Protein AF-A0A433P8K7-F1 (afdb_monomer_lite)

Organism: NCBI:txid994334

Radius of gyration: 34.76 Å; chains: 1; bounding box: 85×73×116 Å

pLDDT: mean 73.24, std 24.53, range [30.36, 98.81]

Secondary structure (DSSP, 8-state):
---------------PPP-TTSSSTT--BTTBBSS---SSTT----S-HHHHHHHHHTTSS--BPPPBSSPPP----TTS-----------------------------------------------TTHHHHHHHHHHHHHHHHHHHHHHTTT-EE-TTT--EE-SSSEEETTT--EE-HHHHHHPPPPTT-TTSPPPPTTT--SS--EE----HHHHTTTTTTTT--

InterPro domains:
  IPR001841 Zinc finger, RING-type [PS50089] (158-203)
  IPR039301 Protein Sip5/DA2 [PTHR31315] (21-218)
  IPR060384 Sip5/DA2, N-terminal domain [PF27641] (25-71)
  IPR060384 Sip5/DA2, N-terminal domain [PF27641] (86-217)

Foldseek 3Di:
DDDDDDDDDDDDDDDDDPPPPPPQAPDDALNAHLDAPCLPPPQDLPDDSVVSSVCCVVQQAPHQFDFALDQQDPPDDPPDPDDDDDDDDDDDDDDDDDDDDDDDDDDDDDDDYDDDDDDDPDDDDPDPPVVVVVVVVVVVVVVVVVVVSVQSVVWDAAPVSRTTGGPQHKAKPPPRHGHHPVRVSSDADDPVCNPFAAADPPPRHGPIDIGGDRDPVNVVVVVVVVPDD

Structure (mmCIF, N/CA/C/O backbone):
data_AF-A0A433P8K7-F1
#
_entry.id   AF-A0A433P8K7-F1
#
loop_
_atom_site.group_PDB
_atom_site.id
_atom_site.type_symbol
_atom_site.label_atom_id
_atom_site.label_alt_id
_atom_site.label_comp_id
_atom_site.label_asym_id
_atom_site.label_entity_id
_atom_site.label_seq_id
_atom_site.pdbx_PDB_ins_code
_atom_site.Cartn_x
_atom_site.Cartn_y
_atom_site.Cartn_z
_atom_site.occupancy
_atom_site.B_iso_or_equiv
_atom_site.auth_seq_id
_atom_site.auth_comp_id
_atom_site.auth_asym_id
_atom_site.auth_atom_id
_atom_site.pdbx_PDB_model_num
ATOM 1 N N . MET A 1 1 ? -53.184 45.285 -38.153 1.00 37.50 1 MET A N 1
ATOM 2 C CA . MET A 1 1 ? -53.866 45.044 -36.865 1.00 37.50 1 MET A CA 1
ATOM 3 C C . MET A 1 1 ? -53.772 43.557 -36.566 1.00 37.50 1 MET A C 1
ATOM 5 O O . MET A 1 1 ? -54.359 42.809 -37.328 1.00 37.50 1 MET A O 1
ATOM 9 N N . GLY A 1 2 ? -53.018 43.180 -35.521 1.00 36.72 2 GLY A N 1
ATOM 10 C CA . GLY A 1 2 ? -53.006 41.854 -34.868 1.00 36.72 2 GLY A CA 1
ATOM 11 C C . GLY A 1 2 ? -52.506 40.652 -35.691 1.00 36.72 2 GLY A C 1
ATOM 12 O O . GLY A 1 2 ? -52.626 40.645 -36.904 1.00 36.72 2 GLY A O 1
ATOM 13 N N . SER A 1 3 ? -51.938 39.577 -35.149 1.00 38.78 3 SER A N 1
ATOM 14 C CA . SER A 1 3 ? -51.492 39.225 -33.797 1.00 38.78 3 SER A CA 1
ATOM 15 C C . SER A 1 3 ? -50.617 37.966 -33.926 1.00 38.78 3 SER A C 1
ATOM 17 O O . SER A 1 3 ? -50.816 37.144 -34.815 1.00 38.78 3 SER A O 1
ATOM 19 N N . THR A 1 4 ? -49.657 37.837 -33.022 1.00 42.41 4 THR A N 1
ATOM 20 C CA . THR A 1 4 ? -48.676 36.760 -32.828 1.00 42.41 4 THR A CA 1
ATOM 21 C C . THR A 1 4 ? -49.281 35.410 -32.417 1.00 42.41 4 THR A C 1
ATOM 23 O O . THR A 1 4 ? -50.216 35.386 -31.621 1.00 42.41 4 THR A O 1
ATOM 26 N N . LEU A 1 5 ? -48.659 34.296 -32.825 1.00 42.34 5 LEU A N 1
ATOM 27 C CA . LEU A 1 5 ? -48.730 33.004 -32.124 1.00 42.34 5 LEU A CA 1
ATOM 28 C C . LEU A 1 5 ? -47.314 32.434 -31.949 1.00 42.34 5 LEU A C 1
ATOM 30 O O . LEU A 1 5 ? -46.750 31.815 -32.850 1.00 42.34 5 LEU A O 1
ATOM 34 N N . SER A 1 6 ? -46.755 32.685 -30.767 1.00 43.00 6 SER A N 1
ATOM 35 C CA . SER A 1 6 ? -45.576 32.020 -30.213 1.00 43.00 6 SER A CA 1
ATOM 36 C C . SER A 1 6 ? -46.004 30.676 -29.621 1.00 43.00 6 SER A C 1
ATOM 38 O O . SER A 1 6 ? -47.034 30.594 -28.954 1.00 43.00 6 SER A O 1
ATOM 40 N N . LYS A 1 7 ? -45.235 29.616 -29.878 1.00 44.72 7 LYS A N 1
ATOM 41 C CA . LYS A 1 7 ? -45.462 28.280 -29.319 1.00 44.72 7 LYS A CA 1
ATOM 42 C C . LYS A 1 7 ? -44.484 28.081 -28.162 1.00 44.72 7 LYS A C 1
ATOM 44 O O . LYS A 1 7 ? -43.305 27.830 -28.393 1.00 44.72 7 LYS A O 1
ATOM 49 N N . ASP A 1 8 ? -44.982 28.239 -26.941 1.00 37.50 8 ASP A N 1
ATOM 50 C CA . ASP A 1 8 ? -44.252 27.965 -25.705 1.00 37.50 8 ASP A CA 1
ATOM 51 C C . ASP A 1 8 ? -44.077 26.451 -25.510 1.00 37.50 8 ASP A C 1
ATOM 53 O O . ASP A 1 8 ? -45.048 25.707 -25.365 1.00 37.50 8 ASP A O 1
ATOM 57 N N . THR A 1 9 ? -42.829 25.987 -25.478 1.00 44.25 9 THR A N 1
ATOM 58 C CA . THR A 1 9 ? -42.451 24.696 -24.885 1.00 44.25 9 THR A CA 1
ATOM 59 C C . THR A 1 9 ? -41.696 24.957 -23.583 1.00 44.25 9 THR A C 1
ATOM 61 O O . THR A 1 9 ? -40.729 25.723 -23.607 1.00 44.25 9 THR A O 1
ATOM 64 N N . PRO A 1 10 ? -42.085 24.337 -22.452 1.00 41.88 10 PRO A N 1
ATOM 65 C CA . PRO A 1 10 ? -41.398 24.533 -21.185 1.00 41.88 10 PRO A CA 1
ATOM 66 C C . PRO A 1 10 ? -40.026 23.845 -21.181 1.00 41.88 10 PRO A C 1
ATOM 68 O O . PRO A 1 10 ? -39.884 22.665 -21.501 1.00 41.88 10 PRO A O 1
ATOM 71 N N . ASN A 1 11 ? -39.025 24.632 -20.798 1.00 40.31 11 ASN A N 1
ATOM 72 C CA . ASN A 1 11 ? -37.636 24.261 -20.564 1.00 40.31 11 ASN A CA 1
ATOM 73 C C . ASN A 1 11 ? -37.526 23.316 -19.345 1.00 40.31 11 ASN A C 1
ATOM 75 O O . ASN A 1 11 ? -37.950 23.719 -18.257 1.00 40.31 11 ASN A O 1
ATOM 79 N N . PRO A 1 12 ? -36.978 22.090 -19.466 1.00 43.31 12 PRO A N 1
ATOM 80 C CA . PRO A 1 12 ? -36.669 21.274 -18.303 1.00 43.31 12 PRO A CA 1
ATOM 81 C C . PRO A 1 12 ? -35.462 21.872 -17.575 1.00 43.31 12 PRO A C 1
ATOM 83 O O . PRO A 1 12 ? -34.333 21.898 -18.061 1.00 43.31 12 PRO A O 1
ATOM 86 N N . SER A 1 13 ? -35.764 22.380 -16.390 1.00 43.88 13 SER A N 1
ATOM 87 C CA . SER A 1 13 ? -34.874 22.984 -15.417 1.00 43.88 13 SER A CA 1
ATOM 88 C C . SER A 1 13 ? -33.615 22.158 -15.142 1.00 43.88 13 SER A C 1
ATOM 90 O O . SER A 1 13 ? -33.641 20.962 -14.860 1.00 43.88 13 SER A O 1
ATOM 92 N N . SER A 1 14 ? -32.502 22.884 -15.156 1.00 46.47 14 SER A N 1
ATOM 93 C CA . SER A 1 14 ? -31.185 22.534 -14.645 1.00 46.47 14 SER A CA 1
ATOM 94 C C . SER A 1 14 ? -31.243 22.097 -13.176 1.00 46.47 14 SER A C 1
ATOM 96 O O . SER A 1 14 ? -31.224 22.927 -12.266 1.00 46.47 14 SER A O 1
ATOM 98 N N . GLY A 1 15 ? -31.292 20.789 -12.941 1.00 39.56 15 GLY A N 1
ATOM 99 C CA . GLY A 1 15 ? -30.922 20.196 -11.662 1.00 39.56 15 GLY A CA 1
ATOM 100 C C . GLY A 1 15 ? -29.410 20.012 -11.622 1.00 39.56 15 GLY A C 1
ATOM 101 O O . GLY A 1 15 ? -28.877 19.117 -12.273 1.00 39.56 15 GLY A O 1
ATOM 102 N N . THR A 1 16 ? -28.703 20.870 -10.891 1.00 50.34 16 THR A N 1
ATOM 103 C CA . THR A 1 16 ? -27.282 20.673 -10.585 1.00 50.34 16 THR A CA 1
ATOM 104 C C . THR A 1 16 ? -27.121 19.315 -9.886 1.00 50.34 16 THR A C 1
ATOM 106 O O . THR A 1 16 ? -27.806 19.090 -8.884 1.00 50.34 16 THR A O 1
ATOM 109 N N . PRO A 1 17 ? -26.264 18.391 -10.365 1.00 51.09 17 PRO A N 1
ATOM 110 C CA . PRO A 1 17 ? -26.001 17.166 -9.622 1.00 51.09 17 PRO A CA 1
ATOM 111 C C . PRO A 1 17 ? -25.396 17.530 -8.255 1.00 51.09 17 PRO A C 1
ATOM 113 O O . PRO A 1 17 ? -24.622 18.490 -8.167 1.00 51.09 17 PRO A O 1
ATOM 116 N N . PRO A 1 18 ? -25.738 16.804 -7.175 1.00 44.19 18 PRO A N 1
ATOM 117 C CA . PRO A 1 18 ? -25.168 17.072 -5.862 1.00 44.19 18 PRO A CA 1
ATOM 118 C C . PRO A 1 18 ? -23.637 16.921 -5.915 1.00 44.19 18 PRO A C 1
ATOM 120 O O . PRO A 1 18 ? -23.131 16.102 -6.689 1.00 44.19 18 PRO A O 1
ATOM 123 N N . PRO A 1 19 ? -22.879 17.685 -5.105 1.00 41.19 19 PRO A N 1
ATOM 124 C CA . PRO A 1 19 ? -21.426 17.609 -5.102 1.00 41.19 19 PRO A CA 1
ATOM 125 C C . PRO A 1 19 ? -20.992 16.187 -4.733 1.00 41.19 19 PRO A C 1
ATOM 127 O O . PRO A 1 19 ? -21.204 15.706 -3.620 1.00 41.19 19 PRO A O 1
ATOM 130 N N . THR A 1 20 ? -20.358 15.507 -5.684 1.00 51.94 20 THR A N 1
ATOM 131 C CA . THR A 1 20 ? -19.865 14.127 -5.573 1.00 51.94 20 THR A CA 1
ATOM 132 C C . THR A 1 20 ? -18.748 13.948 -4.536 1.00 51.94 20 THR A C 1
ATOM 134 O O . THR A 1 20 ? -18.266 12.833 -4.346 1.00 51.94 20 THR A O 1
ATOM 137 N N . SER A 1 21 ? -18.317 15.014 -3.857 1.00 48.06 21 SER A N 1
ATOM 138 C CA . SER A 1 21 ? -17.118 15.047 -3.015 1.00 48.06 21 SER A CA 1
ATOM 139 C C . SER A 1 21 ? -17.337 14.710 -1.536 1.00 48.06 21 SER A C 1
ATOM 141 O O . SER A 1 21 ? -16.365 14.384 -0.866 1.00 48.06 21 SER A O 1
ATOM 143 N N . ALA A 1 22 ? -18.567 14.737 -1.011 1.00 36.94 22 ALA A N 1
ATOM 144 C CA . ALA A 1 22 ? -18.796 14.564 0.433 1.00 36.94 22 ALA A CA 1
ATOM 145 C C . ALA A 1 22 ? -18.892 13.095 0.903 1.00 36.94 22 ALA A C 1
ATOM 147 O O . ALA A 1 22 ? -18.727 12.820 2.086 1.00 36.94 22 ALA A O 1
ATOM 148 N N . TRP A 1 23 ? -19.137 12.143 -0.005 1.00 35.25 23 TRP A N 1
ATOM 149 C CA . TRP A 1 23 ? -19.403 10.732 0.341 1.00 35.25 23 TRP A CA 1
ATOM 150 C C . TRP A 1 23 ? -18.215 9.789 0.122 1.00 35.25 23 TRP A C 1
ATOM 152 O O . TRP A 1 23 ? -18.328 8.586 0.346 1.00 35.25 23 TRP A O 1
ATOM 162 N N . GLN A 1 24 ? -17.088 10.298 -0.378 1.00 44.72 24 GLN A N 1
ATOM 163 C CA . GLN A 1 24 ? -15.991 9.455 -0.866 1.00 44.72 24 GLN A CA 1
ATOM 164 C C . GLN A 1 24 ? -14.763 9.441 0.050 1.00 44.72 24 GLN A C 1
ATOM 166 O O . GLN A 1 24 ? -13.901 8.584 -0.131 1.00 44.72 24 GLN A O 1
ATOM 171 N N . SER A 1 25 ? -14.693 10.355 1.015 1.00 48.75 25 SER A N 1
ATOM 172 C CA . SER A 1 25 ? -13.540 10.586 1.894 1.00 48.75 25 SER A CA 1
ATOM 173 C C . SER A 1 25 ? -13.423 9.592 3.056 1.00 48.75 25 SER A C 1
ATOM 175 O O . SER A 1 25 ? -12.314 9.363 3.523 1.00 48.75 25 SER A O 1
ATOM 177 N N . ASP A 1 26 ? -14.524 8.957 3.472 1.00 53.81 26 ASP A N 1
ATOM 178 C CA . ASP A 1 26 ? -14.566 8.046 4.635 1.00 53.81 26 ASP A CA 1
ATOM 179 C C . ASP A 1 26 ? -14.657 6.558 4.261 1.00 53.81 26 ASP A C 1
ATOM 181 O O . ASP A 1 26 ? -14.855 5.686 5.111 1.00 53.81 26 ASP A O 1
ATOM 185 N N . GLN A 1 27 ? -14.527 6.225 2.976 1.00 75.69 27 GLN A N 1
ATOM 186 C CA . GLN A 1 27 ? -14.617 4.835 2.554 1.00 75.69 27 GLN A CA 1
ATOM 187 C C . GLN A 1 27 ? -13.314 4.100 2.882 1.00 75.69 27 GLN A C 1
ATOM 189 O O . GLN A 1 27 ? -12.330 4.199 2.153 1.00 75.69 27 GLN A O 1
ATOM 194 N N . GLN A 1 28 ? -13.329 3.330 3.968 1.00 86.38 28 GLN A N 1
ATOM 195 C CA . GLN A 1 28 ? -12.259 2.394 4.295 1.00 86.38 28 GLN A CA 1
ATOM 196 C C . GLN A 1 28 ? -12.549 1.013 3.702 1.00 86.38 28 GLN A C 1
ATOM 198 O O . GLN A 1 28 ? -13.665 0.492 3.798 1.00 86.38 28 GLN A O 1
ATOM 203 N N . ILE A 1 29 ? -11.521 0.406 3.116 1.00 90.50 29 ILE A N 1
ATOM 204 C CA . ILE A 1 29 ? -11.511 -1.008 2.740 1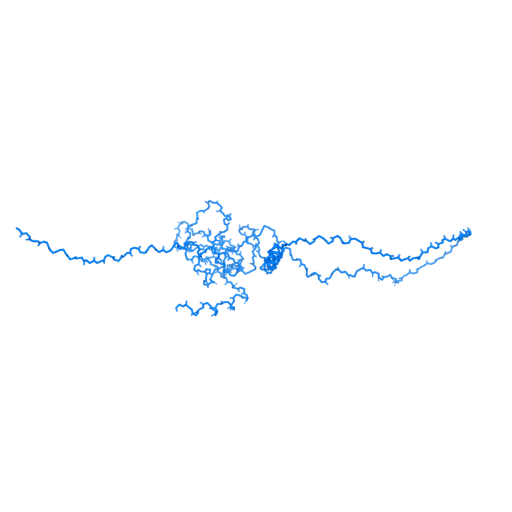.00 90.50 29 ILE A CA 1
ATOM 205 C C . ILE A 1 29 ? -10.484 -1.674 3.624 1.00 90.50 29 ILE A C 1
ATOM 207 O O . ILE A 1 29 ? -9.359 -1.203 3.731 1.00 90.50 29 ILE A O 1
ATOM 211 N N . ASP A 1 30 ? -10.901 -2.734 4.300 1.00 90.56 30 ASP A N 1
ATOM 212 C CA . ASP A 1 30 ? -10.033 -3.548 5.135 1.00 90.56 30 ASP A CA 1
ATOM 213 C C . ASP A 1 30 ? -9.202 -2.715 6.147 1.00 90.56 30 ASP A C 1
ATOM 215 O O . ASP A 1 30 ? -8.039 -3.014 6.395 1.00 90.56 30 ASP A O 1
ATOM 219 N N . TYR A 1 31 ? -9.830 -1.670 6.720 1.00 91.50 31 TYR A N 1
ATOM 220 C CA . TYR A 1 31 ? -9.279 -0.625 7.614 1.00 91.50 31 TYR A CA 1
ATOM 221 C C . TYR A 1 31 ? -8.215 0.315 7.015 1.00 91.50 31 TYR A C 1
ATOM 223 O O . TYR A 1 31 ? -7.723 1.201 7.714 1.00 91.50 31 TYR A O 1
ATOM 231 N N . GLY A 1 32 ? -7.890 0.191 5.730 1.00 93.25 32 GLY A N 1
ATOM 232 C CA . GLY A 1 32 ? -7.045 1.144 5.011 1.00 93.25 32 GLY A CA 1
ATOM 233 C C . GLY A 1 32 ? -7.846 2.178 4.210 1.00 93.25 32 GLY A C 1
ATOM 234 O O . GLY A 1 32 ? -9.053 2.038 3.999 1.00 93.25 32 GLY A O 1
ATOM 235 N N . SER A 1 33 ? -7.155 3.227 3.762 1.00 94.19 33 SER A N 1
ATOM 236 C CA . SER A 1 33 ? -7.708 4.323 2.957 1.00 94.19 33 SER A CA 1
ATOM 237 C C . SER A 1 33 ? -7.728 3.986 1.458 1.00 94.19 33 SER A C 1
ATOM 239 O O . SER A 1 33 ? -6.938 3.174 0.975 1.00 94.19 33 SER A O 1
ATOM 241 N N . LEU A 1 34 ? -8.604 4.645 0.695 1.00 93.81 34 LEU A N 1
ATOM 242 C CA . LEU A 1 34 ? -8.563 4.652 -0.777 1.00 93.81 34 LEU A CA 1
ATOM 243 C C . LEU A 1 34 ? -7.643 5.747 -1.344 1.00 93.81 34 LEU A C 1
ATO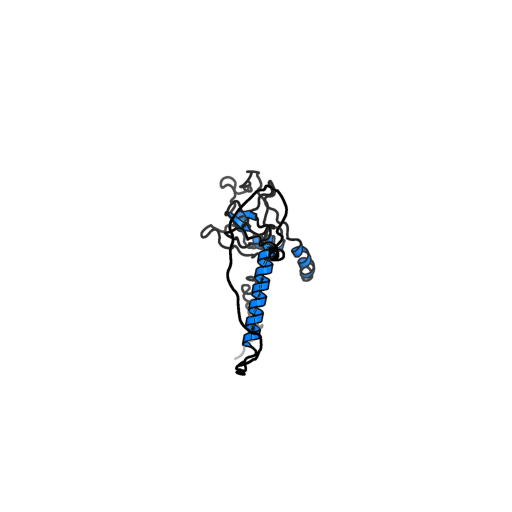M 245 O O . LEU A 1 34 ? -7.441 5.808 -2.557 1.00 93.81 34 LEU A O 1
ATOM 249 N N . LEU A 1 35 ? -7.108 6.608 -0.478 1.00 92.75 35 LEU A N 1
ATOM 250 C CA . LEU A 1 35 ? -6.252 7.742 -0.813 1.00 92.75 35 LEU A CA 1
ATOM 251 C C . LEU A 1 35 ? -4.840 7.555 -0.233 1.00 92.75 35 LEU A C 1
ATOM 253 O O . LEU A 1 35 ? -4.719 7.006 0.866 1.00 92.75 35 LEU A O 1
ATOM 257 N N . PRO A 1 36 ? -3.793 8.030 -0.932 1.00 93.12 36 PRO A N 1
ATOM 258 C CA . PRO A 1 36 ? -2.407 7.947 -0.470 1.00 93.12 36 PRO A CA 1
ATOM 259 C C . PRO A 1 36 ? -2.164 8.748 0.816 1.00 93.12 36 PRO A C 1
ATOM 261 O O . PRO A 1 36 ? -2.864 9.724 1.087 1.00 93.12 36 PRO A O 1
ATOM 264 N N . ASN A 1 37 ? -1.141 8.357 1.586 1.00 92.62 37 ASN A N 1
ATOM 265 C CA . ASN A 1 37 ? -0.793 9.005 2.855 1.00 92.62 37 ASN A CA 1
ATOM 266 C C . ASN A 1 37 ? 0.237 10.134 2.699 1.00 92.62 37 ASN A C 1
ATOM 268 O O . ASN A 1 37 ? 0.440 10.890 3.648 1.00 92.62 37 ASN A O 1
ATOM 272 N N . GLY A 1 38 ? 0.877 10.258 1.532 1.00 92.88 38 GLY A N 1
ATOM 273 C CA . GLY A 1 38 ? 1.804 11.350 1.231 1.00 92.88 38 GLY A CA 1
ATOM 274 C C . GLY A 1 38 ? 3.221 11.121 1.760 1.00 92.88 38 GLY A C 1
ATOM 275 O O . GLY A 1 38 ? 3.880 12.072 2.164 1.00 92.88 38 GLY A O 1
ATOM 276 N N . ILE A 1 39 ? 3.691 9.873 1.748 1.00 93.75 39 ILE A N 1
ATOM 277 C CA . ILE A 1 39 ? 5.057 9.462 2.112 1.00 93.75 39 ILE A CA 1
ATOM 278 C C . ILE A 1 39 ? 6.095 10.097 1.175 1.00 93.75 39 ILE A C 1
ATOM 280 O O . ILE A 1 39 ? 7.211 10.385 1.598 1.00 93.75 39 ILE A O 1
ATOM 284 N N . TYR A 1 40 ? 5.724 10.363 -0.080 1.00 92.75 40 TYR A N 1
ATOM 285 C CA . TYR A 1 40 ? 6.597 10.992 -1.074 1.00 92.75 40 TYR A CA 1
ATOM 286 C C . TYR A 1 40 ? 6.094 12.391 -1.467 1.00 92.75 40 TYR A C 1
ATOM 288 O O . TYR A 1 40 ? 5.504 12.556 -2.543 1.00 92.75 40 TYR A O 1
ATOM 296 N N . PRO A 1 41 ? 6.301 13.420 -0.619 1.00 89.50 41 PRO A N 1
ATOM 297 C CA . PRO A 1 41 ? 5.904 14.782 -0.951 1.00 89.50 41 PRO A CA 1
ATOM 298 C C . PRO A 1 41 ? 6.672 15.260 -2.190 1.00 89.50 41 PRO A C 1
ATOM 300 O O . PRO A 1 41 ? 7.891 15.143 -2.271 1.00 89.50 41 PRO A O 1
ATOM 303 N N . GLY A 1 42 ? 5.949 15.777 -3.184 1.00 85.50 42 GLY A N 1
ATOM 304 C CA . GLY A 1 42 ? 6.538 16.305 -4.420 1.00 85.50 42 GLY A CA 1
ATOM 305 C C . GLY A 1 42 ? 6.853 15.269 -5.503 1.00 85.50 42 GLY A C 1
ATOM 306 O O . GLY A 1 42 ? 7.222 15.662 -6.607 1.00 85.50 42 GLY A O 1
ATOM 307 N N . SER A 1 43 ? 6.665 13.969 -5.250 1.00 86.56 43 SER A N 1
ATOM 308 C CA . SER A 1 43 ? 6.752 12.965 -6.319 1.00 86.56 43 SER A CA 1
ATOM 309 C C . SER A 1 43 ? 5.503 13.013 -7.208 1.00 86.56 43 SER A C 1
ATOM 311 O O . SER A 1 43 ? 4.389 12.946 -6.678 1.00 86.56 43 SER A O 1
ATOM 313 N N . PRO A 1 44 ? 5.643 13.101 -8.546 1.00 86.44 44 PRO A N 1
ATOM 314 C CA . PRO A 1 44 ? 4.501 13.067 -9.449 1.00 86.44 44 PRO A CA 1
ATOM 315 C C . PRO A 1 44 ? 3.699 11.771 -9.291 1.00 86.44 44 PRO A C 1
ATOM 317 O O . PRO A 1 44 ? 4.237 10.669 -9.419 1.00 86.44 44 PRO A O 1
ATOM 320 N N . GLN A 1 45 ? 2.400 11.911 -9.032 1.00 84.94 45 GLN A N 1
ATOM 321 C CA . GLN A 1 45 ? 1.445 10.805 -9.046 1.00 84.94 45 GLN A CA 1
ATOM 322 C C . GLN A 1 45 ? 0.962 10.606 -10.486 1.00 84.94 45 GLN A C 1
ATOM 324 O O . GLN A 1 45 ? -0.041 11.167 -10.909 1.00 84.94 45 GLN A O 1
ATOM 329 N N . ASP A 1 46 ? 1.730 9.852 -11.265 1.00 86.38 46 ASP A N 1
ATOM 330 C CA . ASP A 1 46 ? 1.483 9.565 -12.686 1.00 86.38 46 ASP A CA 1
ATOM 331 C C . ASP A 1 46 ? 0.656 8.286 -12.922 1.00 86.38 46 ASP A C 1
ATOM 333 O O . ASP A 1 46 ? 0.538 7.808 -14.051 1.00 86.38 46 ASP A O 1
ATOM 337 N N . TYR A 1 47 ? 0.056 7.737 -11.866 1.00 92.38 47 TYR A N 1
ATOM 338 C CA . TYR A 1 47 ? -0.869 6.613 -11.941 1.00 92.38 47 TYR A CA 1
ATOM 339 C C . TYR A 1 47 ? -2.327 7.095 -12.021 1.00 92.38 47 TYR A C 1
ATOM 341 O O . TYR A 1 47 ? -2.693 8.129 -11.466 1.00 92.38 47 TYR A O 1
ATOM 349 N N . ASP A 1 48 ? -3.211 6.319 -12.660 1.00 93.38 48 ASP A N 1
ATOM 350 C CA . ASP A 1 48 ? -4.647 6.631 -12.648 1.00 93.38 48 ASP A CA 1
ATOM 351 C C . ASP A 1 48 ? -5.268 6.230 -11.297 1.00 93.38 48 ASP A C 1
ATOM 353 O O . ASP A 1 48 ? -5.502 5.049 -11.010 1.00 93.38 48 ASP A O 1
ATOM 357 N N . HIS A 1 49 ? -5.576 7.230 -10.467 1.00 92.38 49 HIS A N 1
ATOM 358 C CA . HIS A 1 49 ? -6.224 7.056 -9.164 1.00 92.38 49 HIS A CA 1
ATOM 359 C C . HIS A 1 49 ? -7.535 6.263 -9.226 1.00 92.38 49 HIS A C 1
ATOM 361 O O . HIS A 1 49 ? -7.858 5.542 -8.282 1.00 92.38 49 HIS A O 1
ATOM 367 N N . ARG A 1 50 ? -8.300 6.359 -10.323 1.00 93.31 50 ARG A N 1
ATOM 368 C CA . ARG A 1 50 ? -9.565 5.623 -10.485 1.00 93.31 50 ARG A CA 1
ATOM 369 C C . ARG A 1 50 ? -9.304 4.133 -10.644 1.00 93.31 50 ARG A C 1
ATOM 371 O O . ARG A 1 50 ? -10.037 3.324 -10.076 1.00 93.31 50 ARG A O 1
ATOM 378 N N . VAL A 1 51 ? -8.247 3.772 -11.372 1.00 95.75 51 VAL A N 1
ATOM 379 C CA . VAL A 1 51 ? -7.821 2.376 -11.535 1.00 95.75 51 VAL A CA 1
ATOM 380 C C . VAL A 1 51 ? -7.331 1.818 -10.204 1.00 95.75 51 VAL A C 1
ATOM 382 O O . VAL A 1 51 ? -7.802 0.762 -9.792 1.00 95.75 51 VAL A O 1
ATOM 385 N N . VAL A 1 52 ? -6.457 2.539 -9.495 1.00 96.19 52 VAL A N 1
ATOM 386 C CA . VAL A 1 52 ? -5.958 2.114 -8.174 1.00 96.19 52 VAL A CA 1
ATOM 387 C C . VAL A 1 52 ? -7.109 1.942 -7.184 1.00 96.19 52 VAL A C 1
ATOM 389 O O . VAL A 1 52 ? -7.229 0.887 -6.565 1.00 96.19 52 VAL A O 1
ATOM 392 N N . ARG A 1 53 ? -8.021 2.917 -7.101 1.00 94.75 53 ARG A N 1
ATOM 393 C CA . ARG A 1 53 ? -9.216 2.829 -6.253 1.00 94.75 53 ARG A CA 1
ATOM 394 C C . ARG A 1 53 ? -10.060 1.603 -6.585 1.00 94.75 53 ARG A C 1
ATOM 396 O O . ARG A 1 53 ? -10.468 0.888 -5.675 1.00 94.75 53 ARG A O 1
ATOM 403 N N . ARG A 1 54 ? -10.308 1.340 -7.873 1.00 94.75 54 ARG A N 1
ATOM 404 C CA . ARG A 1 54 ? -11.053 0.155 -8.313 1.00 94.75 54 ARG A CA 1
ATOM 405 C C . ARG A 1 54 ? -10.348 -1.135 -7.903 1.00 94.75 54 ARG A C 1
ATOM 407 O O . ARG A 1 54 ? -11.003 -2.017 -7.367 1.00 94.75 54 ARG A O 1
ATOM 414 N N . LEU A 1 55 ? -9.032 -1.235 -8.095 1.00 96.88 55 LEU A N 1
ATOM 415 C CA . LEU A 1 55 ? -8.258 -2.410 -7.684 1.00 96.88 55 LEU A CA 1
ATOM 416 C C . LEU A 1 55 ? -8.318 -2.646 -6.170 1.00 96.88 55 LEU A C 1
ATOM 418 O O . LEU A 1 55 ? -8.386 -3.800 -5.757 1.00 96.88 55 LEU A O 1
ATOM 422 N N . ILE A 1 56 ? -8.338 -1.583 -5.360 1.00 95.81 56 ILE A N 1
ATOM 423 C CA . ILE A 1 56 ? -8.519 -1.690 -3.906 1.00 95.81 56 ILE A CA 1
ATOM 424 C C . ILE A 1 56 ? -9.934 -2.171 -3.565 1.00 95.81 56 ILE A C 1
ATOM 426 O O . ILE A 1 56 ? -10.088 -3.115 -2.794 1.00 95.81 56 ILE A O 1
ATOM 430 N N . CYS A 1 57 ? -10.972 -1.580 -4.166 1.00 92.75 57 CYS A N 1
ATOM 431 C CA . CYS A 1 57 ? -12.359 -2.021 -3.975 1.00 92.75 57 CYS A CA 1
ATOM 432 C C . CYS A 1 57 ? -12.566 -3.490 -4.383 1.00 92.75 57 CYS A C 1
ATOM 434 O O . CYS A 1 57 ? -13.265 -4.229 -3.694 1.00 92.75 57 CYS A O 1
ATOM 436 N N . ASP A 1 58 ? -11.917 -3.913 -5.469 1.00 94.06 58 ASP A N 1
ATOM 437 C CA . ASP A 1 58 ? -11.937 -5.286 -5.980 1.00 94.06 58 ASP A CA 1
ATOM 438 C C . ASP A 1 58 ? -10.982 -6.217 -5.205 1.00 94.06 58 ASP A C 1
ATOM 440 O O . ASP A 1 58 ? -10.869 -7.395 -5.543 1.00 94.06 58 ASP A O 1
ATOM 444 N N . ARG A 1 59 ? -10.272 -5.703 -4.186 1.00 94.69 59 ARG A N 1
ATOM 445 C CA . ARG A 1 59 ? -9.275 -6.421 -3.373 1.00 94.69 59 ARG A CA 1
ATOM 446 C C . ARG A 1 59 ? -8.169 -7.106 -4.181 1.00 94.69 59 ARG A C 1
ATOM 448 O O . ARG A 1 59 ? -7.600 -8.116 -3.778 1.00 94.69 59 ARG A O 1
ATOM 455 N N . ARG A 1 60 ? -7.825 -6.517 -5.323 1.00 96.69 60 ARG A N 1
ATOM 456 C CA . ARG A 1 60 ? -6.676 -6.897 -6.159 1.00 96.69 60 ARG A CA 1
ATOM 457 C C . ARG A 1 60 ? -5.402 -6.138 -5.785 1.00 96.69 60 ARG A C 1
ATOM 459 O O . ARG A 1 60 ? -4.329 -6.492 -6.264 1.00 96.69 60 ARG A O 1
ATOM 466 N N . LEU A 1 61 ? -5.533 -5.106 -4.955 1.00 98.06 61 LEU A N 1
ATOM 467 C CA . LEU A 1 61 ? -4.459 -4.294 -4.396 1.00 98.06 61 LEU A CA 1
ATOM 468 C C . LEU A 1 61 ? -4.833 -3.943 -2.951 1.00 98.06 61 LEU A C 1
ATOM 470 O O . LEU A 1 61 ? -6.006 -3.686 -2.677 1.00 98.06 61 LEU A O 1
ATOM 474 N N . SER A 1 62 ? -3.872 -3.936 -2.032 1.00 97.75 62 SER A N 1
ATOM 475 C CA . SER A 1 62 ? -4.131 -3.547 -0.649 1.00 97.75 62 SER A CA 1
ATOM 476 C C . SER A 1 62 ? -4.526 -2.070 -0.595 1.00 97.75 62 SER A C 1
ATOM 478 O O . SER A 1 62 ? -4.037 -1.267 -1.403 1.00 97.75 62 SER A O 1
ATOM 480 N N . PRO A 1 63 ? -5.377 -1.664 0.356 1.00 97.12 63 PRO A N 1
ATOM 481 C CA . PRO A 1 63 ? -5.655 -0.253 0.571 1.00 97.12 63 PRO A CA 1
ATOM 482 C C . PRO A 1 63 ? -4.381 0.495 0.992 1.00 97.12 63 PRO A C 1
ATOM 484 O O . PRO A 1 63 ? -3.352 -0.102 1.326 1.00 97.12 63 PRO A O 1
ATOM 487 N N . PHE A 1 64 ? -4.451 1.822 1.007 1.00 97.19 64 PHE A N 1
ATOM 488 C CA . PHE A 1 64 ? -3.408 2.655 1.589 1.00 97.19 64 PHE A CA 1
ATOM 489 C C . PHE A 1 64 ? -3.477 2.552 3.117 1.00 97.19 64 PHE A C 1
ATOM 491 O O . PHE A 1 64 ? -4.169 3.320 3.790 1.00 97.19 64 PHE A O 1
ATOM 498 N N . TYR A 1 65 ? -2.785 1.556 3.668 1.00 96.75 65 TYR A N 1
ATOM 499 C CA . TYR A 1 65 ? -2.551 1.442 5.104 1.00 96.75 65 TYR A CA 1
ATOM 500 C C . TYR A 1 65 ? -1.650 2.568 5.596 1.00 96.75 65 TYR A C 1
ATOM 502 O O . TYR A 1 65 ? -0.750 3.008 4.882 1.00 96.75 65 TYR A O 1
ATOM 510 N N . LYS A 1 66 ? -1.893 3.038 6.820 1.00 95.62 66 LYS A N 1
ATOM 511 C CA . LYS A 1 66 ? -1.014 4.006 7.473 1.00 95.62 66 LYS A CA 1
ATOM 512 C C . LYS A 1 66 ? 0.304 3.302 7.822 1.00 95.62 66 LYS A C 1
ATOM 514 O O . LYS A 1 66 ? 0.286 2.240 8.422 1.00 95.62 66 LYS A O 1
ATOM 519 N N . GLY A 1 67 ? 1.439 3.871 7.431 1.00 96.38 67 GLY A N 1
ATOM 520 C CA . GLY A 1 67 ? 2.739 3.366 7.879 1.00 96.38 67 GLY A CA 1
ATOM 521 C C . GLY A 1 67 ? 3.044 3.839 9.300 1.00 96.38 67 GLY A C 1
ATOM 522 O O . GLY A 1 67 ? 2.801 5.012 9.609 1.00 96.38 67 GLY A O 1
ATOM 523 N N . LEU A 1 68 ? 3.567 2.945 10.138 1.00 95.94 68 LEU A N 1
ATOM 524 C CA . LEU A 1 68 ? 4.108 3.252 11.464 1.00 95.94 68 LEU A CA 1
ATOM 525 C C . LEU A 1 68 ? 5.637 3.349 11.379 1.00 95.94 68 LEU A C 1
ATOM 527 O O . LEU A 1 68 ? 6.259 2.572 10.659 1.00 95.94 68 LEU A O 1
ATOM 531 N N . ALA A 1 69 ? 6.232 4.321 12.072 1.00 95.38 69 ALA A N 1
ATOM 532 C CA . ALA A 1 69 ? 7.688 4.492 12.094 1.00 95.38 69 ALA A CA 1
ATOM 533 C C . ALA A 1 69 ? 8.377 3.447 12.983 1.00 95.38 69 ALA A C 1
ATOM 535 O O . ALA A 1 69 ? 9.456 2.971 12.648 1.00 95.38 69 ALA A O 1
ATOM 536 N N . ASP A 1 70 ? 7.717 3.072 14.077 1.00 92.38 70 ASP A N 1
ATOM 537 C CA . ASP A 1 70 ? 8.204 2.089 15.035 1.00 92.38 70 ASP A CA 1
ATOM 538 C C . ASP A 1 70 ? 7.428 0.776 14.892 1.00 92.38 70 ASP A C 1
ATOM 540 O O . ASP A 1 70 ? 6.245 0.772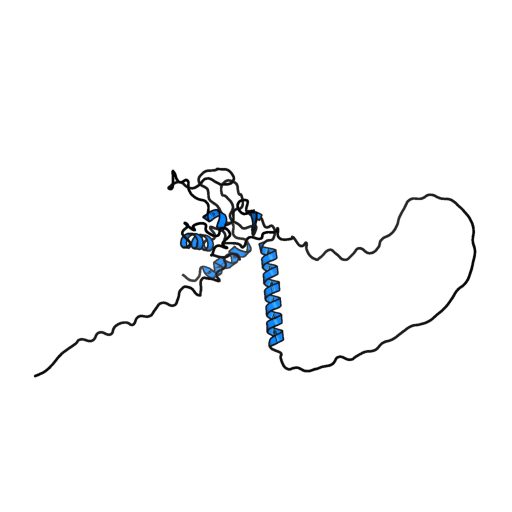 14.525 1.00 92.38 70 ASP A O 1
ATOM 544 N N . GLU A 1 71 ? 8.090 -0.336 15.212 1.00 89.50 71 GLU A N 1
ATOM 545 C CA . GLU A 1 71 ? 7.451 -1.648 15.248 1.00 89.50 71 GLU A CA 1
ATOM 546 C C . GLU A 1 71 ? 6.334 -1.642 16.309 1.00 89.50 71 GLU A C 1
ATOM 548 O O . GLU A 1 71 ? 6.551 -1.206 17.447 1.00 89.50 71 GLU A O 1
ATOM 553 N N . PRO A 1 72 ? 5.113 -2.089 15.972 1.00 84.62 72 PRO A N 1
ATOM 554 C CA . PRO A 1 72 ? 4.018 -2.118 16.927 1.00 84.62 72 PRO A CA 1
ATOM 555 C C . PRO A 1 72 ? 4.358 -3.085 18.060 1.00 84.62 72 PRO A C 1
ATOM 557 O O . PRO A 1 72 ? 4.500 -4.287 17.852 1.00 84.62 72 PRO A O 1
ATOM 560 N N . VAL A 1 73 ? 4.451 -2.558 19.281 1.00 79.31 73 VAL A N 1
ATOM 561 C CA . VAL A 1 73 ? 4.768 -3.358 20.465 1.00 79.31 73 VAL A CA 1
ATOM 562 C C . VAL A 1 73 ? 3.756 -4.495 20.591 1.00 79.31 73 VAL A C 1
ATOM 564 O O . VAL A 1 73 ? 2.559 -4.265 20.811 1.00 79.31 73 VAL A O 1
ATOM 567 N N . SER A 1 74 ? 4.236 -5.737 20.504 1.00 65.00 74 SER A N 1
ATOM 568 C CA . SER A 1 74 ? 3.475 -6.915 20.899 1.00 65.00 74 SER A CA 1
ATOM 569 C C . SER A 1 74 ? 3.345 -6.889 22.419 1.00 65.00 74 SER A C 1
ATOM 571 O O . SER A 1 74 ? 4.076 -7.563 23.137 1.00 65.00 74 SER A O 1
ATOM 573 N N . VAL A 1 75 ? 2.457 -6.041 22.942 1.00 59.12 75 VAL A N 1
ATOM 574 C CA . VAL A 1 75 ? 2.087 -6.102 24.356 1.00 59.12 75 VAL A CA 1
ATOM 575 C C . VAL A 1 75 ? 1.499 -7.493 24.534 1.00 59.12 75 VAL A C 1
ATOM 577 O O . VAL A 1 75 ? 0.378 -7.731 24.057 1.00 59.12 75 VAL A O 1
ATOM 580 N N . GLY A 1 76 ? 2.304 -8.388 25.119 1.00 55.66 76 GLY A N 1
ATOM 581 C CA . GLY A 1 76 ? 1.897 -9.721 25.532 1.00 55.66 76 GLY A CA 1
ATOM 582 C C . GLY A 1 76 ? 0.581 -9.615 26.283 1.00 55.66 76 GLY A C 1
ATOM 583 O O . GLY A 1 76 ? 0.268 -8.565 26.858 1.00 55.66 76 GLY A O 1
ATOM 584 N N . ASP A 1 77 ? -0.241 -10.654 26.179 1.00 49.03 77 ASP A N 1
ATOM 585 C CA . ASP A 1 77 ? -1.502 -10.715 26.906 1.00 49.03 77 ASP A CA 1
ATOM 586 C C . ASP A 1 77 ? -1.300 -10.230 28.355 1.00 49.03 77 ASP A C 1
ATOM 588 O O . ASP A 1 77 ? -0.375 -10.701 29.018 1.00 49.03 77 ASP A O 1
ATOM 592 N N . PRO A 1 78 ? -2.122 -9.299 28.878 1.00 51.88 78 PRO A N 1
ATOM 593 C CA . PRO A 1 78 ? -2.007 -8.827 30.260 1.00 51.88 78 PRO A CA 1
ATOM 594 C C . PRO A 1 78 ? -2.314 -9.892 31.333 1.00 51.88 78 PRO A C 1
ATOM 596 O O . PRO A 1 78 ? -2.728 -9.532 32.430 1.00 51.88 78 PRO A O 1
ATOM 599 N N . SER A 1 79 ? -2.199 -11.190 31.043 1.00 52.28 79 SER A N 1
ATOM 600 C CA . SER A 1 79 ? -2.641 -12.268 31.931 1.00 52.28 79 SER A CA 1
ATOM 601 C C . SER A 1 79 ? -1.545 -12.939 32.762 1.00 52.28 79 SER A C 1
ATOM 603 O O . SER A 1 79 ? -1.887 -13.849 33.507 1.00 52.28 79 SER A O 1
ATOM 605 N N . GLU A 1 80 ? -0.275 -12.520 32.711 1.00 54.66 80 GLU A N 1
ATOM 606 C CA . GLU A 1 80 ? 0.789 -13.200 33.476 1.00 54.66 80 GLU A CA 1
ATOM 607 C C . GLU A 1 80 ? 1.815 -12.262 34.137 1.00 54.66 80 GLU A C 1
ATOM 609 O O . GLU A 1 80 ? 3.006 -12.470 33.988 1.00 54.66 80 GLU A O 1
ATOM 614 N N . GLU A 1 81 ? 1.390 -11.263 34.918 1.00 47.72 81 GLU A N 1
ATOM 615 C CA . GLU A 1 81 ? 2.257 -10.672 35.960 1.00 47.72 81 GLU A CA 1
ATOM 616 C C . GLU A 1 81 ? 1.434 -10.243 37.188 1.00 47.72 81 GLU A C 1
ATOM 618 O O . GLU A 1 81 ? 1.083 -9.078 37.341 1.00 47.72 81 GLU A O 1
ATOM 623 N N . ASP A 1 82 ? 1.113 -11.203 38.062 1.00 44.25 82 ASP A N 1
ATOM 624 C CA . ASP A 1 82 ? 1.160 -11.008 39.524 1.00 44.25 82 ASP A CA 1
ATOM 625 C C . ASP A 1 82 ? 1.143 -12.369 40.240 1.00 44.25 82 ASP A C 1
ATOM 627 O O . ASP A 1 82 ? 0.119 -12.822 40.753 1.00 44.25 82 ASP A O 1
ATOM 631 N N . THR A 1 83 ? 2.269 -13.087 40.239 1.00 47.44 83 THR A N 1
ATOM 632 C CA . THR A 1 83 ? 2.576 -14.020 41.337 1.00 47.44 83 THR A CA 1
ATOM 633 C C . THR A 1 83 ? 4.078 -14.273 41.421 1.00 47.44 83 THR A C 1
ATOM 635 O O . THR A 1 83 ? 4.593 -15.310 41.018 1.00 47.44 83 THR A O 1
ATOM 638 N N . SER A 1 84 ? 4.814 -13.327 41.997 1.00 46.50 84 SER A N 1
ATOM 639 C CA . SER A 1 84 ? 6.148 -13.618 42.529 1.00 46.50 84 SER A CA 1
ATOM 640 C C . SER A 1 84 ? 6.272 -13.082 43.949 1.00 46.50 84 SER A C 1
ATOM 642 O O . SER A 1 84 ? 6.962 -12.102 44.223 1.00 46.50 84 SER A O 1
ATOM 644 N N . ALA A 1 85 ? 5.595 -13.770 44.867 1.00 48.50 85 ALA A N 1
ATOM 645 C CA . ALA A 1 85 ? 5.907 -13.745 46.285 1.00 48.50 85 ALA A CA 1
ATOM 646 C C . ALA A 1 85 ? 6.002 -15.189 46.811 1.00 48.50 85 ALA A C 1
ATOM 648 O O . ALA A 1 85 ? 5.006 -15.896 46.891 1.00 48.50 85 ALA A O 1
ATOM 649 N N . GLN A 1 86 ? 7.225 -15.555 47.215 1.00 50.94 86 GLN A N 1
ATOM 650 C CA . GLN A 1 86 ? 7.586 -16.586 48.202 1.00 50.94 86 GLN A CA 1
ATOM 651 C C . GLN A 1 86 ? 7.434 -18.072 47.827 1.00 50.94 86 GLN A C 1
ATOM 653 O O . GLN A 1 86 ? 6.396 -18.678 48.052 1.00 50.94 86 GLN A O 1
ATOM 658 N N . THR A 1 87 ? 8.574 -18.707 47.529 1.00 35.88 87 THR A N 1
ATOM 659 C CA . THR A 1 87 ? 8.977 -19.951 48.213 1.00 35.88 87 THR A CA 1
ATOM 660 C C . THR A 1 87 ? 10.486 -19.941 48.443 1.00 35.88 87 THR A C 1
ATOM 662 O O . THR A 1 87 ? 11.271 -19.938 47.497 1.00 35.88 87 THR A O 1
ATOM 665 N N . ALA A 1 88 ? 10.885 -19.927 49.712 1.00 38.59 88 ALA A N 1
ATOM 666 C CA . ALA A 1 88 ? 12.239 -20.225 50.149 1.00 38.59 88 ALA A CA 1
ATOM 667 C C . ALA A 1 88 ? 12.363 -21.726 50.464 1.00 38.59 88 ALA A C 1
ATOM 669 O O . ALA A 1 88 ? 11.482 -22.274 51.123 1.00 38.59 88 ALA A O 1
ATOM 670 N N . GLY A 1 89 ? 13.499 -22.329 50.092 1.00 31.67 89 GLY A N 1
ATOM 671 C CA . GLY A 1 89 ? 14.196 -23.304 50.942 1.00 31.67 89 GLY A CA 1
ATOM 672 C C . GLY A 1 89 ? 14.387 -24.733 50.417 1.00 31.67 89 GLY A C 1
ATOM 673 O O . GLY A 1 89 ? 13.418 -25.481 50.332 1.00 31.67 89 GLY A O 1
ATOM 674 N N . ALA A 1 90 ? 15.666 -25.089 50.194 1.00 33.28 90 ALA A N 1
ATOM 675 C CA . ALA A 1 90 ? 16.411 -26.313 50.592 1.00 33.28 90 ALA A CA 1
ATOM 676 C C . ALA A 1 90 ? 17.413 -26.694 49.471 1.00 33.28 90 ALA A C 1
ATOM 678 O O . ALA A 1 90 ? 17.052 -26.620 48.305 1.00 33.28 90 ALA A O 1
ATOM 679 N N . ASP A 1 91 ? 18.670 -27.098 49.664 1.00 30.36 91 ASP A N 1
ATOM 680 C CA . ASP A 1 91 ? 19.486 -27.490 50.818 1.00 30.36 91 ASP A CA 1
ATOM 681 C C . ASP A 1 91 ? 20.965 -27.504 50.354 1.00 30.36 91 ASP A C 1
ATOM 683 O O . ASP A 1 91 ? 21.213 -27.789 49.185 1.00 30.36 91 ASP A O 1
ATOM 687 N N . HIS A 1 92 ? 21.927 -27.193 51.231 1.00 40.00 92 HIS A N 1
ATOM 688 C CA . HIS A 1 92 ? 23.218 -27.895 51.351 1.00 40.00 92 HIS A CA 1
ATOM 689 C C . HIS A 1 92 ? 24.045 -27.323 52.516 1.00 40.00 92 HIS A C 1
ATOM 691 O O . HIS A 1 92 ? 24.095 -26.125 52.788 1.00 40.00 92 HIS A O 1
ATOM 697 N N . THR A 1 93 ? 24.654 -28.257 53.232 1.00 36.00 93 THR A N 1
ATOM 698 C CA . THR A 1 93 ? 25.099 -28.239 54.627 1.00 36.00 93 THR A CA 1
ATOM 699 C C . THR A 1 93 ? 26.571 -27.830 54.770 1.00 36.00 93 THR A C 1
ATOM 701 O O . THR A 1 93 ? 27.349 -28.162 53.889 1.00 36.00 93 THR A O 1
ATOM 704 N N . HIS A 1 94 ? 26.978 -27.211 55.893 1.00 33.91 94 HIS A N 1
ATOM 705 C CA . HIS A 1 94 ? 28.223 -27.514 56.643 1.00 33.91 94 HIS A CA 1
ATOM 706 C C . HIS A 1 94 ? 28.340 -26.671 57.947 1.00 33.91 94 HIS A C 1
ATOM 708 O O . HIS A 1 94 ? 28.077 -25.474 57.969 1.00 33.91 94 HIS A O 1
ATOM 714 N N . HIS A 1 95 ? 28.726 -27.337 59.043 1.00 33.81 95 HIS A N 1
ATOM 715 C CA . HIS A 1 95 ? 28.948 -26.883 60.444 1.00 33.81 95 HIS A CA 1
ATOM 716 C C . HIS A 1 95 ? 30.490 -26.838 60.733 1.00 33.81 95 HIS A C 1
ATOM 718 O O . HIS A 1 95 ? 31.195 -27.323 59.842 1.00 33.81 95 HIS A O 1
ATOM 724 N N . PRO A 1 96 ? 31.075 -26.424 61.907 1.00 48.59 96 PRO A N 1
ATOM 725 C CA . PRO A 1 96 ? 30.489 -26.012 63.211 1.00 48.59 96 PRO A CA 1
ATOM 726 C C . PRO A 1 96 ? 31.201 -24.871 64.054 1.00 48.59 96 PRO A C 1
ATOM 728 O O . PRO A 1 96 ? 32.393 -24.639 63.914 1.00 48.59 96 PRO A O 1
ATOM 731 N N . SER A 1 97 ? 30.456 -24.288 65.030 1.00 33.72 97 SER A N 1
ATOM 732 C CA . SER A 1 97 ? 30.786 -23.832 66.438 1.00 33.72 97 SER A CA 1
ATOM 733 C C . SER A 1 97 ? 31.880 -22.773 66.805 1.00 33.72 97 SER A C 1
ATOM 735 O O . SER A 1 97 ? 32.822 -22.596 66.045 1.00 33.72 97 SER A O 1
ATOM 737 N N . PRO A 1 98 ? 31.934 -22.223 68.060 1.00 48.47 98 PRO A N 1
ATOM 738 C CA . PRO A 1 98 ? 30.909 -21.555 68.905 1.00 48.47 98 PRO A CA 1
ATOM 739 C C . PRO A 1 98 ? 31.384 -20.208 69.548 1.00 48.47 98 PRO A C 1
ATOM 741 O O . PRO A 1 98 ? 32.572 -19.908 69.566 1.00 48.47 98 PRO A O 1
ATOM 744 N N . ALA A 1 99 ? 30.460 -19.461 70.185 1.00 30.78 99 ALA A N 1
ATOM 745 C CA . ALA A 1 99 ? 30.551 -18.929 71.571 1.00 30.78 99 ALA A CA 1
ATOM 746 C C . ALA A 1 99 ? 30.034 -17.483 71.797 1.00 30.78 99 ALA A C 1
ATOM 748 O O . ALA A 1 99 ? 30.191 -16.593 70.972 1.00 30.78 99 ALA A O 1
ATOM 749 N N . HIS A 1 100 ? 29.511 -17.301 73.019 1.00 37.88 100 HIS A N 1
ATOM 750 C CA . HIS A 1 100 ? 29.148 -16.075 73.754 1.00 37.88 100 HIS A CA 1
ATOM 751 C C . HIS A 1 100 ? 27.730 -15.473 73.603 1.00 37.88 100 HIS A C 1
ATOM 753 O O . HIS A 1 100 ? 27.389 -14.753 72.674 1.00 37.88 100 HIS A O 1
ATOM 759 N N . ALA A 1 101 ? 26.932 -15.749 74.643 1.00 37.28 101 ALA A N 1
ATOM 760 C CA . ALA A 1 101 ? 25.774 -14.995 75.152 1.00 37.28 101 ALA A CA 1
ATOM 761 C C . ALA A 1 101 ? 26.251 -13.691 75.885 1.00 37.28 101 ALA A C 1
ATOM 763 O O . ALA A 1 101 ? 27.467 -13.481 75.876 1.00 37.28 101 ALA A O 1
ATOM 764 N N . PRO A 1 102 ? 25.438 -12.863 76.610 1.00 46.00 102 PRO A N 1
ATOM 765 C CA . PRO A 1 102 ? 24.013 -13.011 76.982 1.00 46.00 102 PRO A CA 1
ATOM 766 C C . PRO A 1 102 ? 23.149 -11.693 77.142 1.00 46.00 102 PRO A C 1
ATOM 768 O O . PRO A 1 102 ? 23.689 -10.603 77.256 1.00 46.00 102 PRO A O 1
ATOM 771 N N . ILE A 1 103 ? 21.806 -11.850 77.265 1.00 40.12 103 ILE A N 1
ATOM 772 C CA . ILE A 1 103 ? 20.768 -11.068 78.037 1.00 40.12 103 ILE A CA 1
ATOM 773 C C . ILE A 1 103 ? 20.522 -9.566 77.637 1.00 40.12 103 ILE A C 1
ATOM 775 O O . ILE A 1 103 ? 21.458 -8.819 77.415 1.00 40.12 103 ILE A O 1
ATOM 779 N N . ILE A 1 104 ? 19.293 -9.013 77.489 1.00 41.75 104 ILE A N 1
ATOM 780 C CA . ILE A 1 104 ? 18.428 -8.383 78.534 1.00 41.75 104 ILE A CA 1
ATOM 781 C C . ILE A 1 104 ? 17.170 -7.698 77.884 1.00 41.75 104 ILE A C 1
ATOM 783 O O . ILE A 1 104 ? 17.319 -6.814 77.054 1.00 41.75 104 ILE A O 1
ATOM 787 N N . LYS A 1 105 ? 15.963 -8.072 78.375 1.00 34.97 105 LYS A N 1
ATOM 788 C CA . LYS A 1 105 ? 14.666 -7.343 78.617 1.00 34.97 105 LYS A CA 1
ATOM 789 C C . LYS A 1 105 ? 13.813 -6.668 77.490 1.00 34.97 105 LYS A C 1
ATOM 791 O O . LYS A 1 105 ? 14.131 -5.595 77.007 1.00 34.97 105 LYS A O 1
ATOM 796 N N . LYS A 1 106 ? 12.640 -7.290 77.217 1.00 34.16 106 LYS A N 1
ATOM 797 C CA . LYS A 1 106 ? 11.199 -6.846 77.305 1.00 34.16 106 LYS A CA 1
ATOM 798 C C . LYS A 1 106 ? 10.854 -5.383 77.753 1.00 34.16 106 LYS A C 1
ATOM 800 O O . LYS A 1 106 ? 11.691 -4.817 78.448 1.00 34.16 106 LYS A O 1
ATOM 805 N N . PRO A 1 107 ? 9.572 -4.896 77.702 1.00 48.72 107 PRO A N 1
ATOM 806 C CA . PRO A 1 107 ? 8.386 -5.175 76.842 1.00 48.72 107 PRO A CA 1
ATOM 807 C C . PRO A 1 107 ? 7.499 -3.910 76.503 1.00 48.72 107 PRO A C 1
ATOM 809 O O . PRO A 1 107 ? 7.878 -2.787 76.807 1.00 48.72 107 PRO A O 1
ATOM 812 N N . GLU A 1 108 ? 6.273 -4.147 75.983 1.00 35.75 108 GLU A N 1
ATOM 813 C CA . GLU A 1 108 ? 5.038 -3.294 75.971 1.00 35.75 108 GLU A CA 1
ATOM 814 C C . GLU A 1 108 ? 4.884 -2.290 74.799 1.00 35.75 108 GLU A C 1
ATOM 816 O O . GLU A 1 108 ? 5.862 -1.737 74.326 1.00 35.75 108 GLU A O 1
ATOM 821 N N . SER A 1 109 ? 3.713 -2.004 74.207 1.00 37.34 109 SER A N 1
ATOM 822 C CA . SER A 1 109 ? 2.314 -2.042 74.660 1.00 37.34 109 SER A CA 1
ATOM 823 C C . SER A 1 109 ? 1.328 -1.929 73.461 1.00 37.34 109 SER A C 1
ATOM 825 O O . SER A 1 109 ? 1.718 -1.488 72.386 1.00 37.34 109 SER A O 1
ATOM 827 N N . PHE A 1 110 ? 0.079 -2.390 73.675 1.00 38.72 110 PHE A N 1
ATOM 828 C CA . PHE A 1 110 ? -1.248 -1.854 73.264 1.00 38.72 110 PHE A CA 1
ATOM 829 C C . PHE A 1 110 ? -1.377 -0.940 72.019 1.00 38.72 110 PHE A C 1
ATOM 831 O O . PHE A 1 110 ? -0.605 -0.018 71.837 1.00 38.72 110 PHE A O 1
ATOM 838 N N . GLY A 1 111 ? -2.404 -0.987 71.161 1.00 38.06 111 GLY A N 1
ATOM 839 C CA . GLY A 1 111 ? -3.730 -1.620 71.121 1.00 38.06 111 GLY A CA 1
ATOM 840 C C . GLY A 1 111 ? -4.409 -1.164 69.805 1.00 38.06 111 GLY A C 1
ATOM 841 O O . GLY A 1 111 ? -4.203 -0.051 69.347 1.00 38.06 111 GLY A O 1
ATOM 842 N N . LYS A 1 112 ? -4.965 -2.062 68.991 1.00 36.53 112 LYS A N 1
ATOM 843 C CA . LYS A 1 112 ? -6.404 -2.335 68.805 1.00 36.53 112 LYS A CA 1
ATOM 844 C C . LYS A 1 112 ? -7.365 -1.127 68.612 1.00 36.53 112 LYS A C 1
ATOM 846 O O . LYS A 1 112 ? -7.852 -0.556 69.578 1.00 36.53 112 LYS A O 1
ATOM 851 N N . SER A 1 113 ? -7.870 -1.048 67.371 1.00 40.03 113 SER A N 1
ATOM 852 C CA . SER A 1 113 ? -9.290 -0.917 66.938 1.00 40.03 113 SER A CA 1
ATOM 853 C C . SER A 1 113 ? -9.960 0.447 66.655 1.00 40.03 113 SER A C 1
ATOM 855 O O . SER A 1 113 ? -10.095 1.281 67.538 1.00 40.03 113 SER A O 1
ATOM 857 N N . ARG A 1 114 ? -10.616 0.448 65.473 1.00 43.22 114 ARG A N 1
ATOM 858 C CA . ARG A 1 114 ? -11.964 0.953 65.095 1.00 43.22 114 ARG A CA 1
ATOM 859 C C . ARG A 1 114 ? -12.138 2.344 64.450 1.00 43.22 114 ARG A C 1
ATOM 861 O O . ARG A 1 114 ? -11.995 3.372 65.087 1.00 43.22 114 ARG A O 1
ATOM 868 N N . GLU A 1 115 ? -12.543 2.273 63.172 1.00 43.38 115 GLU A N 1
ATOM 869 C CA . GLU A 1 115 ? -13.730 2.868 62.514 1.00 43.38 115 GLU A CA 1
ATOM 870 C C . GLU A 1 115 ? -14.187 4.296 62.887 1.00 43.38 115 GLU A C 1
ATOM 872 O O . GLU A 1 115 ? -14.554 4.548 64.028 1.00 43.38 115 GLU A O 1
ATOM 877 N N . ARG A 1 116 ? -14.409 5.168 61.882 1.00 42.59 116 ARG A N 1
ATOM 878 C CA . ARG A 1 116 ? -15.726 5.391 61.223 1.00 42.59 116 ARG A CA 1
ATOM 879 C C . ARG A 1 116 ? -15.780 6.733 60.453 1.00 42.59 116 ARG A C 1
ATOM 881 O O . ARG A 1 116 ? -15.690 7.800 61.037 1.00 42.59 116 ARG A O 1
ATOM 888 N N . SER A 1 117 ? -15.983 6.607 59.141 1.00 49.19 117 SER A N 1
ATOM 889 C CA . SER A 1 117 ? -16.868 7.370 58.236 1.00 49.19 117 SER A CA 1
ATOM 890 C C . SER A 1 117 ? -16.916 8.915 58.167 1.00 49.19 117 SER A C 1
ATOM 892 O O . SER A 1 117 ? -17.271 9.601 59.115 1.00 49.19 117 SER A O 1
ATOM 894 N N . SER A 1 118 ? -16.869 9.360 56.900 1.00 46.00 118 SER A N 1
ATOM 895 C CA . SER A 1 118 ? -17.804 10.285 56.224 1.00 46.00 118 SER A CA 1
ATOM 896 C C . SER A 1 118 ? -17.585 11.798 56.277 1.00 46.00 118 SER A C 1
ATOM 898 O O . SER A 1 118 ? -17.985 12.476 57.216 1.00 46.00 118 SER A O 1
ATOM 900 N N . SER A 1 119 ? -17.234 12.330 55.105 1.00 50.00 119 SER A N 1
ATOM 901 C CA . SER A 1 119 ? -17.858 13.538 54.549 1.00 50.00 119 SER A CA 1
ATOM 902 C C . SER A 1 119 ? -17.826 13.489 53.015 1.00 50.00 119 SER A C 1
ATOM 904 O O . SER A 1 119 ? -17.000 14.107 52.351 1.00 50.00 119 SER A O 1
ATOM 906 N N . ASN A 1 120 ? -18.763 12.725 52.440 1.00 52.19 120 ASN A N 1
ATOM 907 C CA . ASN A 1 120 ? -19.130 12.845 51.030 1.00 52.19 120 ASN A CA 1
ATOM 908 C C . ASN A 1 120 ? -20.018 14.092 50.896 1.00 52.19 120 ASN A C 1
ATOM 910 O O . ASN A 1 120 ? -21.176 14.082 51.315 1.00 52.19 120 ASN A O 1
ATOM 914 N N . SER A 1 121 ? -19.462 15.178 50.360 1.00 51.72 121 SER A N 1
ATOM 915 C CA . SER A 1 121 ? -20.234 16.367 49.997 1.00 51.72 121 SER A CA 1
ATOM 916 C C . SER A 1 121 ? -21.009 16.077 48.713 1.00 51.72 121 SER A C 1
ATOM 918 O O . SER A 1 121 ? -20.465 16.100 47.610 1.00 51.72 121 SER A O 1
ATOM 920 N N . SER A 1 122 ? -22.289 15.754 48.871 1.00 49.69 122 SER A N 1
ATOM 921 C CA . SER A 1 122 ? -23.251 15.638 47.781 1.00 49.69 122 SER A CA 1
ATOM 922 C C . SER A 1 122 ? -23.631 17.033 47.292 1.00 49.69 122 SER A C 1
ATOM 924 O O . SER A 1 122 ? -24.553 17.653 47.817 1.00 49.69 122 SER A O 1
ATOM 926 N N . THR A 1 123 ? -22.939 17.533 46.271 1.00 48.00 123 THR A N 1
ATOM 927 C CA . THR A 1 123 ? -23.435 18.661 45.473 1.00 48.00 123 THR A CA 1
ATOM 928 C C . THR A 1 123 ? -24.140 18.096 44.244 1.00 48.00 123 THR A C 1
ATOM 930 O O . THR A 1 123 ? -23.513 17.676 43.274 1.00 48.00 123 THR A O 1
ATOM 933 N N . TYR A 1 124 ? -25.470 18.031 44.308 1.00 49.78 124 TYR A N 1
ATOM 934 C CA . TYR A 1 124 ? -26.329 17.729 43.167 1.00 49.78 124 TYR A CA 1
ATOM 935 C C . TYR A 1 124 ? -26.182 18.854 42.136 1.00 49.78 124 TYR A C 1
ATOM 937 O O . TYR A 1 124 ? -26.675 19.960 42.343 1.00 49.78 124 TYR A O 1
ATOM 945 N N . SER A 1 125 ? -25.471 18.573 41.044 1.00 52.88 125 SER A N 1
ATOM 946 C CA . SER A 1 125 ? -25.444 19.421 39.851 1.00 52.88 125 SER A CA 1
ATOM 947 C C . SER A 1 125 ? -26.222 18.714 38.735 1.00 52.88 125 SER A C 1
ATOM 949 O O . SER A 1 125 ? -25.938 17.548 38.448 1.00 52.88 125 SER A O 1
ATOM 951 N N . PRO A 1 126 ? -27.209 19.363 38.098 1.00 61.56 126 PRO A N 1
ATOM 952 C CA . PRO A 1 126 ? -28.004 18.742 37.050 1.00 61.56 126 PRO A CA 1
ATOM 953 C C . PRO A 1 126 ? -27.254 18.853 35.716 1.00 61.56 126 PRO A C 1
ATOM 955 O O . PRO A 1 126 ? -27.265 19.917 35.110 1.00 61.56 126 PRO A O 1
ATOM 958 N N . SER A 1 127 ? -26.581 17.795 35.243 1.00 49.53 127 SER A N 1
ATOM 959 C CA . SER A 1 127 ? -26.024 17.733 33.869 1.00 49.53 127 SER A CA 1
ATOM 960 C C . SER A 1 127 ? -25.695 16.295 33.436 1.00 49.53 127 SER A C 1
ATOM 962 O O . SER A 1 127 ? -24.546 15.902 33.254 1.00 49.53 127 SER A O 1
ATOM 964 N N . GLY A 1 128 ? -26.729 15.467 33.266 1.00 57.06 128 GLY A N 1
ATOM 965 C CA . GLY A 1 128 ? -26.602 14.064 32.834 1.00 57.06 128 GLY A CA 1
ATOM 966 C C . GLY A 1 128 ? -26.167 13.855 31.372 1.00 57.06 128 GLY A C 1
ATOM 967 O O . GLY A 1 128 ? -25.964 12.718 30.954 1.00 57.06 128 GLY A O 1
ATOM 968 N N . THR A 1 129 ? -26.008 14.919 30.580 1.00 58.03 129 THR A N 1
ATOM 969 C CA . THR A 1 129 ? -25.718 14.839 29.136 1.00 58.03 129 THR A CA 1
ATOM 970 C C . THR A 1 129 ? -24.230 14.922 28.791 1.00 58.03 129 THR A C 1
ATOM 972 O O . THR A 1 129 ? -23.804 14.335 27.795 1.00 58.03 129 THR A O 1
ATOM 975 N N . GLU A 1 130 ? -23.417 15.611 29.597 1.00 59.12 130 GLU A N 1
ATOM 976 C CA . GLU A 1 130 ? -21.977 15.778 29.335 1.00 59.12 130 GLU A CA 1
ATOM 977 C C . GLU A 1 130 ? -21.186 14.503 29.669 1.00 59.12 130 GLU A C 1
ATOM 979 O O . GLU A 1 130 ? -20.334 14.068 28.890 1.00 59.12 130 GLU A O 1
ATOM 984 N N . ASN A 1 131 ? -21.568 13.815 30.751 1.00 67.75 131 ASN A N 1
ATOM 985 C CA . ASN A 1 131 ? -20.972 12.539 31.161 1.00 67.75 131 ASN A CA 1
ATOM 986 C C . ASN A 1 131 ? -21.218 11.396 30.158 1.00 67.75 131 ASN A C 1
ATOM 988 O O . ASN A 1 131 ? -20.359 10.532 29.979 1.00 67.75 131 ASN A O 1
ATOM 992 N N . ALA A 1 132 ? -22.361 11.390 29.463 1.00 78.62 132 ALA A N 1
ATOM 993 C CA . ALA A 1 132 ? -22.678 10.363 28.469 1.00 78.62 132 ALA A CA 1
ATOM 994 C C . ALA A 1 132 ? -21.814 10.495 27.201 1.00 78.62 132 ALA A C 1
ATOM 996 O O . ALA A 1 132 ? -21.281 9.498 26.711 1.00 78.62 132 ALA A O 1
ATOM 997 N N . LYS A 1 133 ? -21.613 11.727 26.705 1.00 84.81 133 LYS A N 1
ATOM 998 C CA . LYS A 1 133 ? -20.760 11.999 25.533 1.00 84.81 133 LYS A CA 1
ATOM 999 C C . LYS A 1 133 ? -19.287 11.694 25.812 1.00 84.81 133 LYS A C 1
ATOM 1001 O O . LYS A 1 133 ? -18.621 11.097 24.969 1.00 84.81 133 LYS A O 1
ATOM 1006 N N . ALA A 1 134 ? -18.789 12.056 26.996 1.00 88.56 134 ALA A N 1
ATOM 1007 C CA . ALA A 1 134 ? -17.418 11.751 27.403 1.00 88.56 134 ALA A CA 1
ATOM 1008 C C . ALA A 1 134 ? -17.169 10.234 27.492 1.00 88.56 134 ALA A C 1
ATOM 1010 O O . ALA A 1 134 ? -16.189 9.734 26.939 1.00 88.56 134 ALA A O 1
ATOM 1011 N N . LYS A 1 135 ? -18.099 9.486 28.105 1.00 88.50 135 LYS A N 1
ATOM 1012 C CA . LYS A 1 135 ? -18.028 8.020 28.194 1.00 88.50 135 LYS A CA 1
ATOM 1013 C C . LYS A 1 135 ? -18.051 7.354 26.813 1.00 88.50 135 LYS A C 1
ATOM 1015 O O . LYS A 1 135 ? -17.253 6.456 26.560 1.00 88.50 135 LYS A O 1
ATOM 1020 N N . GLN A 1 136 ? -18.911 7.827 25.909 1.00 91.25 136 GLN A N 1
ATOM 1021 C CA . GLN A 1 136 ? -18.993 7.312 24.540 1.00 91.25 136 GLN A CA 1
ATOM 1022 C C . GLN A 1 136 ? -17.706 7.572 23.741 1.00 91.25 136 GLN A C 1
ATOM 1024 O O . GLN A 1 136 ? -17.245 6.692 23.016 1.00 91.25 136 GLN A O 1
ATOM 1029 N N . LYS A 1 137 ? -17.095 8.757 23.893 1.00 91.62 137 LYS A N 1
ATOM 1030 C CA . LYS A 1 137 ? -15.814 9.090 23.252 1.00 91.62 137 LYS A CA 1
ATOM 1031 C C . LYS A 1 137 ? -14.693 8.161 23.724 1.00 91.62 137 LYS A C 1
ATOM 1033 O O . LYS A 1 137 ? -13.968 7.626 22.891 1.00 91.62 137 LYS A O 1
ATOM 1038 N N . LEU A 1 138 ? -14.602 7.928 25.035 1.00 92.56 138 LEU A N 1
ATOM 1039 C CA . LEU A 1 138 ? -13.611 7.026 25.625 1.00 92.56 138 LEU A CA 1
ATOM 1040 C C . LEU A 1 138 ? -13.778 5.582 25.123 1.00 92.56 138 LEU A C 1
ATOM 1042 O O . LEU A 1 138 ? -12.799 4.910 24.807 1.00 92.56 138 LEU A O 1
ATOM 1046 N N . GLU A 1 139 ? -15.016 5.098 25.013 1.00 93.50 139 GLU A N 1
ATOM 1047 C CA . GLU A 1 139 ? -15.299 3.759 24.490 1.00 93.50 139 GLU A CA 1
ATOM 1048 C C . GLU A 1 139 ? -14.934 3.627 23.002 1.00 93.50 139 GLU A C 1
ATOM 1050 O O . GLU A 1 139 ? -14.330 2.630 22.598 1.00 93.50 139 GLU A O 1
ATOM 1055 N N . ALA A 1 140 ? -15.240 4.645 22.192 1.00 90.06 140 ALA A N 1
ATOM 1056 C CA . ALA A 1 140 ? -14.864 4.685 20.781 1.00 90.06 140 ALA A CA 1
ATOM 1057 C C . ALA A 1 140 ? -13.338 4.697 20.593 1.00 90.06 140 ALA A C 1
ATOM 1059 O O . ALA A 1 140 ? -12.819 3.978 19.739 1.00 90.06 140 ALA A O 1
ATOM 1060 N N . GLU A 1 141 ? -12.617 5.457 21.416 1.00 91.94 141 GLU A N 1
ATOM 1061 C CA . GLU A 1 141 ? -11.155 5.499 21.422 1.00 91.94 141 GLU A CA 1
ATOM 1062 C C . GLU A 1 141 ? -10.556 4.146 21.825 1.00 91.94 141 GLU A C 1
ATOM 1064 O O . GLU A 1 141 ? -9.696 3.618 21.120 1.00 91.94 141 GLU A O 1
ATOM 1069 N N . ARG A 1 142 ? -11.093 3.504 22.872 1.00 91.56 142 ARG A N 1
ATOM 1070 C CA . ARG A 1 142 ? -10.673 2.154 23.279 1.00 91.56 142 ARG A CA 1
ATOM 1071 C C . ARG A 1 142 ? -10.912 1.124 22.176 1.00 91.56 142 ARG A C 1
ATOM 1073 O O . ARG A 1 142 ? -10.065 0.267 21.933 1.00 91.56 142 ARG A O 1
ATOM 1080 N N . LYS A 1 143 ? -12.053 1.207 21.485 1.00 89.50 143 LYS A N 1
ATOM 1081 C CA . LYS A 1 143 ? -12.370 0.336 20.345 1.00 89.50 143 LYS A CA 1
ATOM 1082 C C . LYS A 1 143 ? -11.427 0.585 19.167 1.00 89.50 143 LYS A C 1
ATOM 1084 O O . LYS A 1 143 ? -10.983 -0.381 18.551 1.00 89.50 143 LYS A O 1
ATOM 1089 N N . LYS A 1 144 ? -11.104 1.847 18.867 1.00 87.75 144 LYS A N 1
ATOM 1090 C CA . LYS A 1 144 ? -10.144 2.218 17.820 1.00 87.75 144 LYS A CA 1
ATOM 1091 C C . LYS A 1 144 ? -8.765 1.625 18.113 1.00 87.75 144 LYS A C 1
ATOM 1093 O O . LYS A 1 144 ? -8.227 0.933 17.257 1.00 87.75 144 LYS A O 1
ATOM 1098 N N . LEU A 1 145 ? -8.262 1.811 19.333 1.00 88.31 145 LEU A N 1
ATOM 1099 C CA . LEU A 1 145 ? -6.980 1.255 19.776 1.00 88.31 145 LEU A CA 1
ATOM 1100 C C . LEU A 1 145 ? -6.954 -0.276 19.696 1.00 88.31 145 LEU A C 1
ATOM 1102 O O . LEU A 1 145 ? -5.970 -0.856 19.249 1.00 88.31 145 LEU A O 1
ATOM 1106 N N . PHE A 1 146 ? -8.045 -0.945 20.078 1.00 88.56 146 PHE A N 1
ATOM 1107 C CA . PHE A 1 146 ? -8.148 -2.402 19.969 1.00 88.56 146 PHE A CA 1
ATOM 1108 C C . PHE A 1 146 ? -8.082 -2.891 18.514 1.00 88.56 146 PHE A C 1
ATOM 1110 O O . PHE A 1 146 ? -7.382 -3.858 18.216 1.00 88.56 146 PHE A O 1
ATOM 1117 N N . VAL A 1 147 ? -8.799 -2.227 17.601 1.00 87.44 147 VAL A N 1
ATOM 1118 C CA . VAL A 1 147 ? -8.767 -2.555 16.167 1.00 87.44 147 VAL A CA 1
ATOM 1119 C C . VAL A 1 147 ? -7.379 -2.312 15.586 1.00 87.44 147 VAL A C 1
ATOM 1121 O O . VAL A 1 147 ? -6.873 -3.169 14.872 1.00 87.44 147 VAL A O 1
ATOM 1124 N N . GLU A 1 148 ? -6.753 -1.185 15.919 1.00 88.69 148 GLU A N 1
ATOM 1125 C CA . GLU A 1 148 ? -5.405 -0.837 15.471 1.00 88.69 148 GLU A CA 1
ATOM 1126 C C . GLU A 1 148 ? -4.375 -1.865 15.956 1.00 88.69 148 GLU A C 1
ATOM 1128 O O . GLU A 1 148 ? -3.684 -2.462 15.134 1.00 88.69 148 GLU A O 1
ATOM 1133 N N . LYS A 1 149 ? -4.365 -2.200 17.255 1.00 89.56 149 LYS A N 1
ATOM 1134 C CA . LYS A 1 149 ? -3.481 -3.242 17.806 1.00 89.56 149 LYS A CA 1
ATOM 1135 C C . LYS A 1 149 ? -3.677 -4.592 17.109 1.00 89.56 149 LYS A C 1
ATOM 1137 O O . LYS A 1 149 ? -2.712 -5.306 16.867 1.00 89.56 149 LYS A O 1
ATOM 1142 N N . LYS A 1 150 ? -4.920 -4.953 16.776 1.00 89.06 150 LYS A N 1
ATOM 1143 C CA . LYS A 1 150 ? -5.216 -6.203 16.063 1.00 89.06 150 LYS A CA 1
ATOM 1144 C C . LYS A 1 150 ? -4.778 -6.161 14.596 1.00 89.06 150 LYS A C 1
ATOM 1146 O O . LYS A 1 150 ? -4.348 -7.183 14.076 1.00 89.06 150 LYS A O 1
ATOM 1151 N N . LEU A 1 151 ? -4.920 -5.016 13.931 1.00 91.31 151 LEU A N 1
ATOM 1152 C CA . LEU A 1 151 ? -4.577 -4.836 12.521 1.00 91.31 151 LEU A CA 1
ATOM 1153 C C . LEU A 1 151 ? -3.061 -4.874 12.292 1.00 91.31 151 LEU A C 1
ATOM 1155 O O . LEU A 1 151 ? -2.612 -5.486 11.331 1.00 91.31 151 LEU A O 1
ATOM 1159 N N . TYR A 1 152 ? -2.293 -4.247 13.183 1.00 93.69 152 TYR A N 1
ATOM 1160 C CA . TYR A 1 152 ? -0.827 -4.227 13.138 1.00 93.69 152 TYR A CA 1
ATOM 1161 C C . TYR A 1 152 ? -0.187 -5.365 13.944 1.00 93.69 152 TYR A C 1
ATOM 1163 O O . TYR A 1 152 ? 1.021 -5.356 14.168 1.00 93.69 152 TYR A O 1
ATOM 1171 N N . LYS A 1 153 ? -0.974 -6.359 14.374 1.00 90.69 153 LYS A N 1
ATOM 1172 C CA . LYS A 1 153 ? -0.410 -7.597 14.908 1.00 90.69 153 LYS A CA 1
ATOM 1173 C C . LYS A 1 153 ? 0.404 -8.261 13.792 1.00 90.69 153 LYS A C 1
ATOM 1175 O O . LYS A 1 153 ? -0.116 -8.436 12.692 1.00 90.69 153 LYS A O 1
ATOM 1180 N N . ASP A 1 154 ? 1.656 -8.601 14.087 1.00 92.75 154 ASP A N 1
ATOM 1181 C CA . ASP A 1 154 ? 2.598 -9.205 13.135 1.00 92.75 154 ASP A CA 1
ATOM 1182 C C . ASP A 1 154 ? 2.890 -8.291 11.925 1.00 92.75 154 ASP A C 1
ATOM 1184 O O . ASP A 1 154 ? 3.003 -8.748 10.786 1.00 92.75 154 ASP A O 1
ATOM 1188 N N . ALA A 1 155 ? 2.947 -6.974 12.163 1.00 96.00 155 ALA A N 1
ATOM 1189 C CA . ALA A 1 155 ? 3.226 -5.996 11.120 1.00 96.00 155 ALA A CA 1
ATOM 1190 C C . ALA A 1 155 ? 4.533 -6.300 10.379 1.00 96.00 155 ALA A C 1
ATOM 1192 O O . ALA A 1 155 ? 5.530 -6.711 10.965 1.00 96.00 155 ALA A O 1
ATOM 1193 N N . LEU A 1 156 ? 4.520 -6.046 9.073 1.00 97.50 156 LEU A N 1
ATOM 1194 C CA . LEU A 1 156 ? 5.669 -6.228 8.201 1.00 97.50 156 LEU A CA 1
ATOM 1195 C C . LEU A 1 156 ? 6.239 -4.873 7.803 1.00 97.50 156 LEU A C 1
ATOM 1197 O O . LEU A 1 156 ? 5.500 -3.927 7.508 1.00 97.50 156 LEU A O 1
ATOM 1201 N N . GLU A 1 157 ? 7.560 -4.801 7.744 1.00 98.06 157 GLU A N 1
ATOM 1202 C CA . GLU A 1 157 ? 8.273 -3.647 7.217 1.00 98.06 157 GLU A CA 1
ATOM 1203 C C . GLU A 1 157 ? 8.230 -3.649 5.682 1.00 98.06 157 GLU A C 1
ATOM 1205 O O . GLU A 1 157 ? 8.415 -4.682 5.034 1.00 98.06 157 GLU A O 1
ATOM 1210 N N . CYS A 1 158 ? 7.992 -2.488 5.071 1.00 98.56 158 CYS A N 1
ATOM 1211 C CA . CYS A 1 158 ? 8.175 -2.322 3.632 1.00 98.56 158 CYS A CA 1
ATOM 1212 C C . CYS A 1 158 ? 9.642 -1.961 3.323 1.00 98.56 158 CYS A C 1
ATOM 1214 O O . CYS A 1 158 ? 10.033 -0.838 3.642 1.00 98.56 158 CYS A O 1
ATOM 1216 N N . PRO A 1 159 ? 10.418 -2.785 2.585 1.00 98.25 159 PRO A N 1
ATOM 1217 C CA . PRO A 1 159 ? 11.854 -2.550 2.362 1.00 98.25 159 PRO A CA 1
ATOM 1218 C C . PRO A 1 159 ? 12.200 -1.305 1.526 1.00 98.25 159 PRO A C 1
ATOM 1220 O O . PRO A 1 159 ? 13.369 -1.020 1.295 1.00 98.25 159 PRO A O 1
ATOM 1223 N N . ILE A 1 160 ? 11.193 -0.594 1.002 1.00 98.06 160 ILE A N 1
ATOM 1224 C CA . ILE A 1 160 ? 11.375 0.619 0.190 1.00 98.06 160 ILE A CA 1
ATOM 1225 C C . ILE A 1 160 ? 11.241 1.889 1.040 1.00 98.06 160 ILE A C 1
ATOM 1227 O O . ILE A 1 160 ? 11.950 2.861 0.796 1.00 98.06 160 ILE A O 1
ATOM 1231 N N . CYS A 1 161 ? 10.316 1.912 2.005 1.00 98.06 161 CYS A N 1
ATOM 1232 C CA . CYS A 1 161 ? 10.075 3.092 2.848 1.00 98.06 161 CYS A CA 1
ATOM 1233 C C . CYS A 1 161 ? 10.384 2.873 4.331 1.00 98.06 161 CYS A C 1
ATOM 1235 O O . CYS A 1 161 ? 10.295 3.833 5.089 1.00 98.06 161 CYS A O 1
ATOM 1237 N N . PHE A 1 162 ? 10.729 1.646 4.732 1.00 97.81 162 PHE A N 1
ATOM 1238 C CA . PHE A 1 162 ? 11.109 1.266 6.097 1.00 97.81 162 PHE A CA 1
ATOM 1239 C C . PHE A 1 162 ? 10.033 1.550 7.160 1.00 97.81 162 PHE A C 1
ATOM 1241 O O . PHE A 1 162 ? 10.330 1.661 8.342 1.00 97.81 162 PHE A O 1
ATOM 1248 N N . LEU A 1 163 ? 8.769 1.685 6.742 1.00 97.94 163 LEU A N 1
ATOM 1249 C CA . LEU A 1 163 ? 7.625 1.803 7.648 1.00 97.94 163 LEU A CA 1
ATOM 1250 C C . LEU A 1 163 ? 6.968 0.436 7.854 1.00 97.94 163 LEU A C 1
ATOM 1252 O O . LEU A 1 163 ? 6.943 -0.393 6.936 1.00 97.94 163 LEU A O 1
ATOM 1256 N N . TYR A 1 164 ? 6.372 0.248 9.028 1.00 98.00 164 TYR A N 1
ATOM 1257 C CA . TYR A 1 164 ? 5.605 -0.938 9.393 1.00 98.00 164 TYR A CA 1
ATOM 1258 C C . TYR A 1 164 ? 4.148 -0.810 8.960 1.00 98.00 164 TYR A C 1
ATOM 1260 O O . TYR A 1 164 ? 3.499 0.223 9.150 1.00 98.00 164 TYR A O 1
ATOM 1268 N N . TYR A 1 165 ? 3.620 -1.890 8.396 1.00 97.81 165 TYR A N 1
ATOM 1269 C CA . TYR A 1 165 ? 2.263 -1.979 7.869 1.00 97.81 165 TYR A CA 1
ATOM 1270 C C . TYR A 1 165 ? 1.598 -3.291 8.297 1.00 97.81 165 TYR A C 1
ATOM 1272 O O . TYR A 1 165 ? 2.294 -4.236 8.664 1.00 97.81 165 TYR A O 1
ATOM 1280 N N . PRO A 1 166 ? 0.261 -3.400 8.208 1.00 96.12 166 PRO A N 1
ATOM 1281 C CA . PRO A 1 166 ? -0.440 -4.645 8.506 1.00 96.12 166 PRO A CA 1
ATOM 1282 C C . PRO A 1 166 ? 0.098 -5.815 7.676 1.00 96.12 166 PRO A C 1
ATOM 1284 O O . PRO A 1 166 ? 0.418 -5.640 6.498 1.00 96.12 166 PRO A O 1
ATOM 1287 N N . ALA A 1 167 ? 0.145 -7.016 8.261 1.00 94.62 167 ALA A N 1
ATOM 1288 C CA . ALA A 1 167 ? 0.677 -8.219 7.609 1.00 94.62 167 ALA A CA 1
ATOM 1289 C C . ALA A 1 167 ? 0.009 -8.522 6.254 1.00 94.62 167 ALA A C 1
ATOM 1291 O O . ALA A 1 167 ? 0.614 -9.076 5.339 1.00 94.62 167 ALA A O 1
ATOM 1292 N N . ASN A 1 168 ? -1.250 -8.115 6.091 1.00 95.00 168 ASN A N 1
ATOM 1293 C CA . ASN A 1 168 ? -2.005 -8.223 4.851 1.00 95.00 168 ASN A CA 1
ATOM 1294 C C . ASN A 1 168 ? -1.721 -7.048 3.887 1.00 95.00 168 ASN A C 1
ATOM 1296 O O . ASN A 1 168 ? -2.631 -6.449 3.327 1.00 95.00 168 ASN A O 1
ATOM 1300 N N . ILE A 1 169 ? -0.462 -6.681 3.676 1.00 97.56 169 ILE A N 1
ATOM 1301 C CA . ILE A 1 169 ? -0.066 -5.708 2.647 1.00 97.56 169 ILE A CA 1
ATOM 1302 C C . ILE A 1 169 ? 0.123 -6.395 1.278 1.00 97.56 169 ILE A C 1
ATOM 1304 O O . ILE A 1 169 ? -0.023 -7.616 1.150 1.00 97.56 169 ILE A O 1
ATOM 1308 N N . ASN A 1 170 ? 0.424 -5.642 0.217 1.00 98.62 170 ASN A N 1
ATOM 1309 C CA . ASN A 1 170 ? 0.792 -6.243 -1.065 1.00 98.62 170 ASN A CA 1
ATOM 1310 C C . ASN A 1 170 ? 2.098 -7.030 -0.953 1.00 98.62 170 ASN A C 1
ATOM 1312 O O . ASN A 1 170 ? 3.038 -6.600 -0.293 1.00 98.62 170 ASN A O 1
ATOM 1316 N N . HIS A 1 171 ? 2.178 -8.137 -1.681 1.00 98.69 171 HIS A N 1
ATOM 1317 C CA . HIS A 1 171 ? 3.388 -8.941 -1.793 1.00 98.69 171 HIS A CA 1
ATOM 1318 C C . HIS A 1 171 ? 3.773 -9.097 -3.261 1.00 98.69 171 HIS A C 1
ATOM 1320 O O . HIS A 1 171 ? 2.901 -9.254 -4.123 1.00 98.69 171 HIS A O 1
ATOM 1326 N N . SER A 1 172 ? 5.070 -9.056 -3.565 1.00 98.62 172 SER A N 1
ATOM 1327 C CA . SER A 1 172 ? 5.559 -9.286 -4.925 1.00 98.62 172 SER A CA 1
ATOM 1328 C C . SER A 1 172 ? 5.191 -10.694 -5.407 1.00 98.62 172 SER A C 1
ATOM 1330 O O . SER A 1 172 ? 5.285 -11.676 -4.671 1.00 98.62 172 SER A O 1
ATOM 1332 N N . ARG A 1 173 ? 4.780 -10.818 -6.672 1.00 98.38 173 ARG A N 1
ATOM 1333 C CA . ARG A 1 173 ? 4.401 -12.120 -7.251 1.00 98.38 173 ARG A CA 1
ATOM 1334 C C . ARG A 1 173 ? 5.581 -13.083 -7.386 1.00 98.38 173 ARG A C 1
ATOM 1336 O O . ARG A 1 173 ? 5.374 -14.286 -7.317 1.00 98.38 173 ARG A O 1
ATOM 1343 N N . CYS A 1 174 ? 6.782 -12.559 -7.614 1.00 98.44 174 CYS A N 1
ATOM 1344 C CA . CYS A 1 174 ? 7.973 -13.346 -7.926 1.00 98.44 174 CYS A CA 1
ATOM 1345 C C . CYS A 1 174 ? 8.731 -13.840 -6.687 1.00 98.44 174 CYS A C 1
ATOM 1347 O O . CYS A 1 174 ? 9.271 -14.938 -6.712 1.00 98.44 174 CYS A O 1
ATOM 1349 N N . CYS A 1 175 ? 8.777 -13.052 -5.608 1.00 98.38 175 CYS A N 1
ATOM 1350 C CA . CYS A 1 175 ? 9.596 -13.365 -4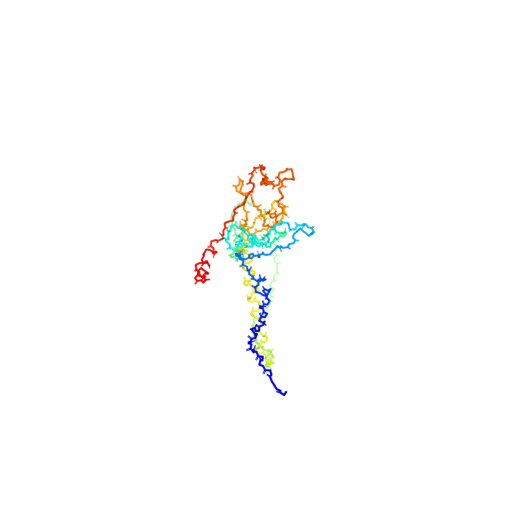.431 1.00 98.38 175 CYS A CA 1
ATOM 1351 C C . CYS A 1 175 ? 8.888 -13.136 -3.089 1.00 98.38 175 CYS A C 1
ATOM 1353 O O . CYS A 1 175 ? 9.536 -13.211 -2.051 1.00 98.38 175 CYS A O 1
ATOM 1355 N N . ALA A 1 176 ? 7.578 -12.859 -3.105 1.00 98.19 176 ALA A N 1
ATOM 1356 C CA . ALA A 1 176 ? 6.747 -12.664 -1.916 1.00 98.19 176 ALA A CA 1
ATOM 1357 C C . ALA A 1 176 ? 7.277 -11.600 -0.932 1.00 98.19 176 ALA A C 1
ATOM 1359 O O . ALA A 1 176 ? 7.036 -11.686 0.266 1.00 98.19 176 ALA A O 1
ATOM 1360 N N . GLN A 1 177 ? 7.978 -10.582 -1.433 1.00 98.56 177 GLN A N 1
ATOM 1361 C CA . GLN A 1 177 ? 8.468 -9.468 -0.619 1.00 98.56 177 GLN A CA 1
ATOM 1362 C C . GLN A 1 177 ? 7.343 -8.449 -0.371 1.00 98.56 177 GLN A C 1
ATOM 1364 O O . GLN A 1 177 ? 6.625 -8.120 -1.328 1.00 98.56 177 GLN A O 1
ATOM 1369 N N . PRO A 1 178 ? 7.166 -7.949 0.866 1.00 98.56 178 PRO A N 1
ATOM 1370 C CA . PRO A 1 178 ? 6.111 -6.996 1.198 1.00 98.56 178 PRO A CA 1
ATOM 1371 C C . PRO A 1 178 ? 6.383 -5.613 0.588 1.00 98.56 178 PRO A C 1
ATOM 1373 O O . PRO A 1 178 ? 7.511 -5.124 0.559 1.00 98.56 178 PRO A O 1
ATOM 1376 N N . ILE A 1 179 ? 5.337 -4.944 0.099 1.00 98.81 179 ILE A N 1
ATOM 1377 C CA . ILE A 1 179 ? 5.427 -3.589 -0.459 1.00 98.81 179 ILE A CA 1
ATOM 1378 C C . ILE A 1 179 ? 4.141 -2.800 -0.207 1.00 98.81 179 ILE A C 1
ATOM 1380 O O . ILE A 1 179 ? 3.039 -3.265 -0.500 1.00 98.81 179 ILE A O 1
ATOM 1384 N N . CYS A 1 180 ? 4.248 -1.577 0.320 1.00 98.50 180 CYS A N 1
ATOM 1385 C CA . CYS A 1 180 ? 3.060 -0.756 0.542 1.00 98.50 180 CYS A CA 1
ATOM 1386 C C . CYS A 1 180 ? 2.490 -0.224 -0.773 1.00 98.50 180 CYS A C 1
ATOM 1388 O O . CYS A 1 180 ? 3.201 -0.079 -1.769 1.00 98.50 180 CYS A O 1
ATOM 1390 N N . THR A 1 181 ? 1.188 0.066 -0.787 1.00 98.44 181 THR A N 1
ATOM 1391 C CA . THR A 1 181 ? 0.505 0.565 -1.989 1.00 98.44 181 THR A CA 1
ATOM 1392 C C . THR A 1 181 ? 1.131 1.858 -2.494 1.00 98.44 181 THR A C 1
ATOM 1394 O O . THR A 1 181 ? 1.235 2.048 -3.699 1.00 98.44 181 THR A O 1
ATOM 1397 N N . GLU A 1 182 ? 1.611 2.714 -1.590 1.00 97.56 182 GLU A N 1
ATOM 1398 C CA . GLU A 1 182 ? 2.257 3.971 -1.958 1.00 97.56 182 GLU A CA 1
ATOM 1399 C C . GLU A 1 182 ? 3.615 3.756 -2.639 1.00 97.56 182 GLU A C 1
ATOM 1401 O O . GLU A 1 182 ? 3.852 4.346 -3.686 1.00 97.56 182 GLU A O 1
ATOM 1406 N N . CYS A 1 183 ? 4.464 2.852 -2.141 1.00 98.19 183 CYS A N 1
ATOM 1407 C CA . CYS A 1 183 ? 5.700 2.476 -2.833 1.00 98.19 183 CYS A CA 1
ATOM 1408 C C . CYS A 1 183 ? 5.416 1.775 -4.168 1.00 98.19 183 CYS A C 1
ATOM 1410 O O . CYS A 1 183 ? 6.078 2.058 -5.162 1.00 98.19 183 CYS A O 1
ATOM 1412 N N . PHE A 1 184 ? 4.421 0.882 -4.215 1.00 98.00 184 PHE A N 1
ATOM 1413 C CA . PHE A 1 184 ? 4.075 0.138 -5.426 1.00 98.00 184 PHE A CA 1
ATOM 1414 C C . PHE A 1 184 ? 3.682 1.064 -6.583 1.00 98.00 184 PHE A C 1
ATOM 1416 O O . PHE A 1 184 ? 4.185 0.900 -7.692 1.00 98.00 184 PHE A O 1
ATOM 1423 N N . VAL A 1 185 ? 2.832 2.064 -6.329 1.00 96.75 185 VAL A N 1
ATOM 1424 C CA . VAL A 1 185 ? 2.400 3.009 -7.376 1.00 96.75 185 VAL A CA 1
ATOM 1425 C C . VAL A 1 185 ? 3.496 3.994 -7.800 1.00 96.75 185 VAL A C 1
ATOM 1427 O O . VAL A 1 185 ? 3.327 4.676 -8.806 1.00 96.75 185 VAL A O 1
ATOM 1430 N N . GLN A 1 186 ? 4.616 4.065 -7.071 1.00 95.38 186 GLN A N 1
ATOM 1431 C CA . GLN A 1 186 ? 5.785 4.867 -7.452 1.00 95.38 186 GLN A CA 1
ATOM 1432 C C . GLN A 1 186 ? 6.780 4.111 -8.338 1.00 95.38 186 GLN A C 1
ATOM 1434 O O . GLN A 1 186 ? 7.686 4.733 -8.895 1.00 95.38 186 GLN A O 1
ATOM 1439 N N . ILE A 1 187 ? 6.627 2.795 -8.510 1.00 94.88 187 ILE A N 1
ATOM 1440 C CA . ILE A 1 187 ? 7.515 2.023 -9.381 1.00 94.88 187 ILE A CA 1
ATOM 1441 C C . ILE A 1 187 ? 7.297 2.436 -10.839 1.00 94.88 187 ILE A C 1
ATOM 1443 O O . ILE A 1 187 ? 6.222 2.242 -11.411 1.00 94.88 187 ILE A O 1
ATOM 1447 N N . LYS A 1 188 ? 8.343 2.999 -11.449 1.00 91.81 188 LYS A N 1
ATOM 1448 C CA . LYS A 1 188 ? 8.320 3.485 -12.832 1.00 91.81 188 LYS A CA 1
ATOM 1449 C C . LYS A 1 188 ? 8.772 2.409 -13.806 1.00 91.81 188 LYS A C 1
ATOM 1451 O O . LYS A 1 188 ? 9.605 1.559 -13.496 1.00 91.81 188 LYS A O 1
ATOM 1456 N N . ARG A 1 189 ? 8.222 2.482 -15.015 1.00 91.56 189 ARG A N 1
ATOM 1457 C CA . ARG A 1 189 ? 8.689 1.688 -16.153 1.00 91.56 189 ARG A CA 1
ATOM 1458 C C . ARG A 1 189 ? 10.033 2.230 -16.655 1.00 91.56 189 ARG A C 1
ATOM 1460 O O . ARG A 1 189 ? 10.281 3.426 -16.484 1.00 91.56 189 ARG A O 1
ATOM 1467 N N . PRO A 1 190 ? 10.869 1.395 -17.294 1.00 89.94 190 PRO A N 1
ATOM 1468 C CA . PRO A 1 190 ? 12.105 1.868 -17.905 1.00 89.94 190 PRO A CA 1
ATOM 1469 C C . PRO A 1 190 ? 11.818 2.949 -18.961 1.00 89.94 190 PRO A C 1
ATOM 1471 O O . PRO A 1 190 ? 10.887 2.779 -19.759 1.00 89.94 190 PRO A O 1
ATOM 1474 N N . PRO A 1 191 ? 12.591 4.049 -18.995 1.00 89.38 191 PRO A N 1
ATOM 1475 C CA . PRO A 1 191 ? 12.350 5.152 -19.921 1.00 89.38 191 PRO A CA 1
ATOM 1476 C C . PRO A 1 191 ? 12.615 4.752 -21.377 1.00 89.38 191 PRO A C 1
ATOM 1478 O O . PRO A 1 191 ? 11.912 5.228 -22.266 1.00 89.38 191 PRO A O 1
ATOM 1481 N N . GLU A 1 192 ? 13.569 3.848 -21.633 1.00 91.19 192 GLU A N 1
ATOM 1482 C CA . GLU A 1 192 ? 13.819 3.319 -22.979 1.00 91.19 192 GLU A CA 1
ATOM 1483 C C . GLU A 1 192 ? 12.672 2.453 -23.522 1.00 91.19 192 GLU A C 1
ATOM 1485 O O . GLU A 1 192 ? 12.480 2.361 -24.734 1.00 91.19 192 GLU A O 1
ATOM 1490 N N . THR A 1 193 ? 11.885 1.825 -22.645 1.00 88.75 193 THR A N 1
ATOM 1491 C CA . THR A 1 193 ? 10.828 0.883 -23.029 1.00 88.75 193 THR A CA 1
ATOM 1492 C C . THR A 1 193 ? 9.549 1.123 -22.218 1.00 88.75 193 THR A C 1
ATOM 1494 O O . THR A 1 193 ? 9.132 0.261 -21.447 1.00 88.75 193 THR A O 1
ATOM 1497 N N . PRO A 1 194 ? 8.837 2.248 -22.415 1.00 88.00 194 PRO A N 1
ATOM 1498 C CA . PRO A 1 194 ? 7.661 2.602 -21.607 1.00 88.00 194 PRO A CA 1
ATOM 1499 C C . PRO A 1 194 ? 6.483 1.622 -21.767 1.00 88.00 194 PRO A C 1
ATOM 1501 O O . PRO A 1 194 ? 5.558 1.591 -20.953 1.00 88.00 194 PRO A O 1
ATOM 1504 N N . SER A 1 195 ? 6.504 0.788 -22.810 1.00 88.81 195 SER A N 1
ATOM 1505 C CA . SER A 1 195 ? 5.496 -0.256 -23.022 1.00 88.81 195 SER A CA 1
ATOM 1506 C C . SER A 1 195 ? 5.725 -1.498 -22.156 1.00 88.81 195 SER A C 1
ATOM 1508 O O . SER A 1 195 ? 4.765 -2.220 -21.884 1.00 88.81 195 SER A O 1
ATOM 1510 N N . THR A 1 196 ? 6.950 -1.741 -21.680 1.00 89.94 196 THR A N 1
ATOM 1511 C CA . THR A 1 196 ? 7.260 -2.892 -20.825 1.00 89.94 196 THR A CA 1
ATOM 1512 C C . THR A 1 196 ? 7.001 -2.559 -19.358 1.00 89.94 196 THR A C 1
ATOM 1514 O O . THR A 1 196 ? 7.117 -1.418 -18.910 1.00 89.94 196 THR A O 1
ATOM 1517 N N . SER A 1 197 ? 6.574 -3.557 -18.591 1.00 91.44 197 SER A N 1
ATOM 1518 C CA . SER A 1 197 ? 6.474 -3.444 -17.135 1.00 91.44 197 SER A CA 1
ATOM 1519 C C . SER A 1 197 ? 7.857 -3.342 -16.496 1.00 91.44 197 SER A C 1
ATOM 1521 O O . SER A 1 197 ? 8.830 -3.882 -17.017 1.00 91.44 197 SER A O 1
ATOM 1523 N N . ALA A 1 198 ? 7.921 -2.688 -15.337 1.00 95.06 198 ALA A N 1
ATOM 1524 C CA . ALA A 1 198 ? 9.133 -2.616 -14.532 1.00 95.06 198 ALA A CA 1
ATOM 1525 C C . ALA A 1 198 ? 9.611 -4.007 -14.078 1.00 95.06 198 ALA A C 1
ATOM 1527 O O . ALA A 1 198 ? 8.818 -4.949 -13.983 1.00 95.06 198 ALA A O 1
ATOM 1528 N N . SER A 1 199 ? 10.897 -4.115 -13.755 1.00 96.94 199 SER A N 1
ATOM 1529 C CA . SER A 1 199 ? 11.447 -5.265 -13.035 1.00 96.94 199 SER A CA 1
ATOM 1530 C C . SER A 1 199 ? 11.221 -5.126 -11.531 1.00 96.94 199 SER A C 1
ATOM 1532 O O . SER A 1 199 ? 11.034 -4.026 -11.009 1.00 96.94 199 SER A O 1
ATOM 1534 N N . CYS A 1 200 ? 11.215 -6.252 -10.824 1.00 97.94 200 CYS A N 1
ATOM 1535 C CA . CYS A 1 200 ? 11.015 -6.285 -9.383 1.00 97.94 200 CYS A CA 1
ATOM 1536 C C . CYS A 1 200 ? 12.153 -5.540 -8.662 1.00 97.94 200 CYS A C 1
ATOM 1538 O O . CYS A 1 200 ? 13.313 -5.896 -8.875 1.00 97.94 200 CYS A O 1
ATOM 1540 N N . PRO A 1 201 ? 11.866 -4.583 -7.758 1.00 97.69 201 PRO A N 1
ATOM 1541 C CA . PRO A 1 201 ? 12.909 -3.845 -7.039 1.00 97.69 201 PRO A CA 1
ATOM 1542 C C . PRO A 1 201 ? 13.691 -4.716 -6.043 1.00 97.69 201 PRO A C 1
ATOM 1544 O O . PRO A 1 201 ? 14.717 -4.284 -5.533 1.00 97.69 201 PRO A O 1
ATOM 1547 N N . PHE A 1 202 ? 13.213 -5.933 -5.760 1.00 98.31 202 PHE A N 1
ATOM 1548 C CA . PHE A 1 202 ? 13.798 -6.822 -4.755 1.00 98.31 202 PHE A CA 1
ATOM 1549 C C . PHE A 1 202 ? 14.669 -7.929 -5.355 1.00 98.31 202 PHE A C 1
ATOM 1551 O O . PHE A 1 202 ? 15.722 -8.245 -4.818 1.00 98.31 202 PHE A O 1
ATOM 1558 N N . CYS A 1 203 ? 14.220 -8.550 -6.449 1.00 98.06 203 CYS A N 1
ATOM 1559 C CA . CYS A 1 203 ? 14.896 -9.706 -7.054 1.00 98.06 203 CYS A CA 1
ATOM 1560 C C . CYS A 1 203 ? 15.131 -9.560 -8.560 1.00 98.06 203 CYS A C 1
ATOM 1562 O O . CYS A 1 203 ? 15.577 -10.506 -9.197 1.00 98.06 203 CYS A O 1
ATOM 1564 N N . VAL A 1 204 ? 14.810 -8.396 -9.136 1.00 96.88 204 VAL A N 1
ATOM 1565 C CA . VAL A 1 204 ? 15.081 -8.038 -10.541 1.00 96.88 204 VAL A CA 1
ATOM 1566 C C . VAL A 1 204 ? 14.312 -8.876 -11.581 1.00 96.88 204 VAL A C 1
ATOM 1568 O O . VAL A 1 204 ? 14.469 -8.675 -12.781 1.00 96.88 204 VAL A O 1
ATOM 1571 N N . GLU A 1 205 ? 13.394 -9.745 -11.146 1.00 97.69 205 GLU A N 1
ATOM 1572 C CA . GLU A 1 205 ? 12.499 -10.495 -12.039 1.00 97.69 205 GLU A CA 1
ATOM 1573 C C . GLU A 1 205 ? 11.688 -9.531 -12.934 1.00 97.69 205 GLU A C 1
ATOM 1575 O O . GLU A 1 205 ? 11.123 -8.558 -12.412 1.00 97.69 205 GLU A O 1
ATOM 1580 N N . PRO A 1 206 ? 11.603 -9.755 -14.260 1.00 96.12 206 PRO A N 1
ATOM 1581 C CA . PRO A 1 206 ? 10.799 -8.925 -15.151 1.00 96.12 206 PRO A CA 1
AT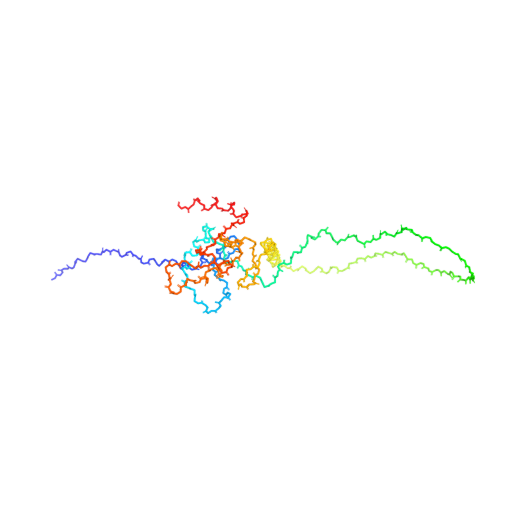OM 1582 C C . PRO A 1 206 ? 9.302 -9.047 -14.841 1.00 96.12 206 PRO A C 1
ATOM 1584 O O . PRO A 1 206 ? 8.841 -9.978 -14.183 1.00 96.12 206 PRO A O 1
ATOM 1587 N N . ASN A 1 207 ? 8.505 -8.126 -15.384 1.00 95.62 207 ASN A N 1
ATOM 1588 C CA . ASN A 1 207 ? 7.048 -8.125 -15.218 1.00 95.62 207 ASN A CA 1
ATOM 1589 C C . ASN A 1 207 ? 6.604 -8.028 -13.755 1.00 95.62 207 ASN A C 1
ATOM 1591 O O . ASN A 1 207 ? 5.741 -8.781 -13.292 1.00 95.62 207 ASN A O 1
ATOM 1595 N N . PHE A 1 208 ? 7.185 -7.065 -13.038 1.00 97.88 208 PHE A N 1
ATOM 1596 C CA . PHE A 1 208 ? 6.850 -6.804 -11.652 1.00 97.88 208 PHE A CA 1
ATOM 1597 C C . PHE A 1 208 ? 5.348 -6.598 -11.471 1.00 97.88 208 PHE A C 1
ATOM 1599 O O . PHE A 1 208 ? 4.694 -5.814 -12.161 1.00 97.88 208 PHE A O 1
ATOM 1606 N N . GLY A 1 209 ? 4.810 -7.309 -10.492 1.00 97.31 209 GLY A N 1
ATOM 1607 C CA . GLY A 1 209 ? 3.432 -7.198 -10.074 1.00 97.31 209 GLY A CA 1
ATOM 1608 C C . GLY A 1 209 ? 3.290 -7.696 -8.651 1.00 97.31 209 GLY A C 1
ATOM 1609 O O . GLY A 1 209 ? 4.155 -8.405 -8.127 1.00 97.31 209 GLY A O 1
ATOM 1610 N N . VAL A 1 210 ? 2.170 -7.336 -8.043 1.00 98.62 210 VAL A N 1
ATOM 1611 C CA . VAL A 1 210 ? 1.855 -7.699 -6.668 1.00 98.62 210 VAL A CA 1
ATOM 1612 C C . VAL A 1 210 ? 0.547 -8.470 -6.591 1.00 98.62 210 VAL A C 1
ATOM 1614 O O . VAL A 1 210 ? -0.265 -8.439 -7.518 1.00 98.62 210 VAL A O 1
ATOM 1617 N N . TYR A 1 211 ? 0.352 -9.169 -5.483 1.00 98.25 211 TYR A N 1
ATOM 1618 C CA . TYR A 1 211 ? -0.941 -9.694 -5.075 1.00 98.25 211 TYR A CA 1
ATOM 1619 C C . TYR A 1 211 ? -1.285 -9.176 -3.678 1.00 98.25 211 TYR A C 1
ATOM 1621 O O . TYR A 1 211 ? -0.402 -8.906 -2.863 1.00 98.25 211 TYR A O 1
ATOM 1629 N N . TYR A 1 212 ? -2.581 -9.068 -3.405 1.00 97.50 212 TYR A N 1
ATOM 1630 C CA . TYR A 1 212 ? -3.121 -8.737 -2.094 1.00 97.50 212 TYR A CA 1
ATOM 1631 C C . TYR A 1 212 ? -3.973 -9.907 -1.608 1.00 97.50 212 TYR A C 1
ATOM 1633 O O . TYR A 1 212 ? -4.832 -10.395 -2.342 1.00 97.50 212 TYR A O 1
ATOM 1641 N N . LYS A 1 213 ? -3.708 -10.376 -0.386 1.00 95.50 213 LYS A N 1
ATOM 1642 C CA . LYS A 1 213 ? -4.560 -11.341 0.311 1.00 95.50 213 LYS A CA 1
ATOM 1643 C C . LYS A 1 213 ? -5.394 -10.576 1.340 1.00 95.50 213 LYS A C 1
ATOM 1645 O O . LYS A 1 213 ? -4.815 -10.071 2.304 1.00 95.50 213 LYS A O 1
ATOM 1650 N N . PRO A 1 214 ? -6.716 -10.457 1.144 1.00 90.94 214 PRO A N 1
ATOM 1651 C CA . PRO A 1 214 ? -7.592 -9.842 2.130 1.00 90.94 214 PRO A CA 1
ATOM 1652 C C . PRO A 1 214 ? -7.499 -10.588 3.459 1.00 90.94 214 PRO A C 1
ATOM 1654 O O . PRO A 1 214 ? -7.293 -11.803 3.463 1.00 90.94 214 PRO A O 1
ATOM 1657 N N . PRO A 1 215 ? -7.659 -9.898 4.592 1.00 86.31 215 PRO A N 1
ATOM 1658 C CA . PRO A 1 215 ? -7.646 -10.574 5.874 1.00 86.31 215 PRO A CA 1
ATOM 1659 C C . PRO A 1 215 ? -8.928 -11.404 6.039 1.00 86.31 215 PRO A C 1
ATOM 1661 O O . PRO A 1 215 ? -9.978 -11.040 5.518 1.00 86.31 215 PRO A O 1
ATOM 1664 N N . GLU A 1 216 ? -8.887 -12.497 6.799 1.00 85.38 216 GLU A N 1
ATOM 1665 C CA . GLU A 1 216 ? -10.011 -13.454 6.901 1.00 85.38 216 GLU A CA 1
ATOM 1666 C C . GLU A 1 216 ? -11.345 -12.812 7.325 1.00 85.38 216 GLU A C 1
ATOM 1668 O O . GLU A 1 216 ? -12.431 -13.209 6.903 1.00 85.38 216 GLU A O 1
ATOM 1673 N N . TRP A 1 217 ? -11.286 -11.767 8.152 1.00 80.62 217 TRP A N 1
ATOM 1674 C CA . TRP A 1 217 ? -12.474 -11.043 8.605 1.00 80.62 217 TRP A CA 1
ATOM 1675 C C . TRP A 1 217 ? -13.147 -10.217 7.494 1.00 80.62 217 TRP A C 1
ATOM 1677 O O . TRP A 1 217 ? -14.294 -9.800 7.650 1.00 80.62 217 TRP A O 1
ATOM 1687 N N . ALA A 1 218 ? -12.462 -9.982 6.375 1.00 73.25 218 ALA A N 1
ATOM 1688 C CA . ALA A 1 218 ? -12.918 -9.151 5.270 1.00 73.25 218 ALA A CA 1
ATOM 1689 C C . ALA A 1 218 ? -13.863 -9.880 4.299 1.00 73.25 218 ALA A C 1
ATOM 1691 O O . ALA A 1 218 ? -14.692 -9.228 3.650 1.00 73.25 218 ALA A O 1
ATOM 1692 N N . GLU A 1 219 ? -13.766 -11.209 4.184 1.00 60.16 219 GLU A N 1
ATOM 1693 C CA . GLU A 1 219 ? -14.583 -12.015 3.261 1.00 60.16 219 GLU A CA 1
ATOM 1694 C C . GLU A 1 219 ? -16.074 -11.974 3.629 1.00 60.16 219 GLU A C 1
ATOM 1696 O O . GLU A 1 219 ? -16.928 -11.840 2.753 1.00 60.16 219 GLU A O 1
ATOM 1701 N N . LYS A 1 220 ? -16.388 -11.924 4.929 1.00 51.34 220 LYS A N 1
ATOM 1702 C CA . LYS A 1 220 ? -17.768 -11.894 5.452 1.00 51.34 220 LYS A CA 1
ATOM 1703 C C . LYS A 1 220 ? -18.537 -10.603 5.133 1.00 51.34 220 LYS A C 1
ATOM 1705 O O . LYS A 1 220 ? -19.758 -10.572 5.230 1.00 51.34 220 LYS A O 1
ATOM 1710 N N . THR A 1 221 ? -17.851 -9.531 4.733 1.00 50.81 221 THR A N 1
ATOM 1711 C CA . THR A 1 221 ? -18.470 -8.213 4.487 1.00 50.81 221 THR A CA 1
ATOM 1712 C C . THR A 1 221 ? -18.951 -8.036 3.036 1.00 50.81 221 THR A C 1
ATOM 1714 O O . THR A 1 221 ? -19.725 -7.122 2.750 1.00 50.81 221 THR A O 1
ATOM 1717 N N . VAL A 1 222 ? -18.515 -8.889 2.095 1.00 51.12 222 VAL A N 1
ATOM 1718 C CA . VAL A 1 222 ? -18.807 -8.726 0.652 1.00 51.12 222 VAL A CA 1
ATOM 1719 C C . VAL A 1 222 ? -20.152 -9.313 0.237 1.00 51.12 222 VAL A C 1
ATOM 1721 O O . VAL A 1 222 ? -20.804 -8.725 -0.627 1.00 51.12 222 VAL A O 1
ATOM 1724 N N . GLU A 1 223 ? -20.621 -10.393 0.868 1.00 45.19 223 GLU A N 1
ATOM 1725 C CA . GLU A 1 223 ? -21.957 -10.944 0.578 1.00 45.19 223 GLU A CA 1
ATOM 1726 C C . GLU A 1 223 ? -23.070 -9.917 0.816 1.00 45.19 223 GLU A C 1
ATOM 1728 O O . GLU A 1 223 ? -24.024 -9.846 0.048 1.00 45.19 223 GLU A O 1
ATOM 1733 N N . VAL A 1 224 ? -22.897 -9.027 1.796 1.00 46.19 224 VAL A N 1
ATOM 1734 C CA . VAL A 1 224 ? -23.890 -7.994 2.125 1.00 46.19 224 VAL A CA 1
ATOM 1735 C C . VAL A 1 224 ? -23.921 -6.854 1.091 1.00 46.19 224 VAL A C 1
ATOM 1737 O O . VAL A 1 224 ? -24.940 -6.188 0.940 1.00 46.19 224 VAL A O 1
ATOM 1740 N N . ARG A 1 225 ? -22.830 -6.613 0.345 1.00 50.25 225 ARG A N 1
ATOM 1741 C CA . ARG A 1 225 ? -22.710 -5.467 -0.586 1.00 50.25 225 ARG A CA 1
ATOM 1742 C C . ARG A 1 225 ? -22.939 -5.803 -2.061 1.00 50.25 225 ARG A C 1
ATOM 1744 O O . ARG A 1 225 ? -23.054 -4.883 -2.863 1.00 50.25 225 ARG A O 1
ATOM 1751 N N . ARG A 1 226 ? -23.023 -7.082 -2.438 1.00 51.50 226 ARG A N 1
ATOM 1752 C CA . ARG A 1 226 ? -23.286 -7.504 -3.831 1.00 51.50 226 ARG A CA 1
ATOM 1753 C C . ARG A 1 226 ? -24.775 -7.542 -4.211 1.00 51.50 226 ARG A C 1
ATOM 1755 O O . ARG A 1 226 ? -25.084 -7.857 -5.351 1.00 51.50 226 ARG A O 1
ATOM 1762 N N . GLY A 1 227 ? -25.681 -7.203 -3.290 1.00 41.75 227 GLY A N 1
ATOM 1763 C CA . GLY A 1 227 ? -27.135 -7.220 -3.508 1.00 41.75 227 GLY A CA 1
ATOM 1764 C C . GLY A 1 227 ? -27.765 -5.922 -4.032 1.00 41.75 227 GLY A C 1
ATOM 1765 O O . GLY A 1 227 ? -28.986 -5.839 -4.071 1.00 41.75 227 GLY A O 1
ATOM 1766 N N . PHE A 1 228 ? -26.979 -4.908 -4.400 1.00 41.91 228 PHE A N 1
ATOM 1767 C CA . PHE A 1 228 ? -27.493 -3.647 -4.951 1.00 41.91 228 PHE A CA 1
ATOM 1768 C C . PHE A 1 228 ? -26.608 -3.161 -6.101 1.00 41.91 228 PHE A C 1
ATOM 1770 O O . PHE A 1 228 ? -25.801 -2.249 -5.928 1.00 41.91 228 PHE A O 1
ATOM 1777 N N . ILE A 1 229 ? -26.751 -3.797 -7.264 1.00 38.41 229 ILE A N 1
ATOM 1778 C CA . ILE A 1 229 ? -26.539 -3.188 -8.586 1.00 38.41 229 ILE A CA 1
ATOM 1779 C C . ILE A 1 229 ? -27.635 -3.735 -9.495 1.00 38.41 229 ILE A C 1
ATOM 1781 O O . ILE A 1 229 ? -27.816 -4.973 -9.479 1.00 38.41 229 ILE A O 1
#

Sequence (229 aa):
MGSTLSKDTPNPSSGTPPPTSAWQSDQQIDYGSLLPNGIYPGSPQDYDHRVVRRLICDRRLSPFYKGLADEPVSVGDPSEEDTSAQTAGADHTHHPSPAHAPIIKKPESFGKSRERSSSNSSTYSPSGTENAKAKQKLEAERKKLFVEKKLYKDALECPICFLYYP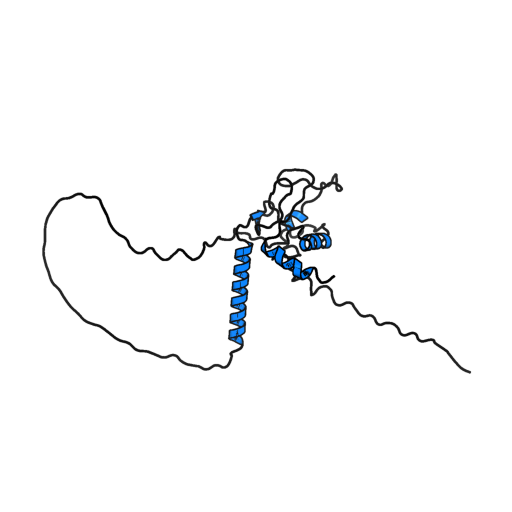ANINHSRCCAQPICTECFVQIKRPPETPSTSASCPFCVEPNFGVYYKPPEWAEKTVEVRRGFI